Protein AF-A0A438JPK5-F1 (afdb_monomer_lite)

Foldseek 3Di:
DVVVVVVVVVVVVVVVVVVVVVVVVVVVVVVVVVVVVVVVVVVVVVVVVVVVVVVVVVCVVVCVVVVLLVCLCVVLVVVLCVVCVVCVVVVVPQPCPVPDPCSVVVVVVVSVVVSVVSSVCSCVVSDDDDPCPVVNVVVVVVVVVVVVVVVVVVVVVVVVVVVPDDPDDDDDDPVVPDPPPPPDDDDD

Radius of gyration: 41.09 Å; chains: 1; bounding box: 85×46×111 Å

pLDDT: mean 72.34, std 13.61, range [42.22, 92.62]

Organism: Vitis vinifera (NCBI:txid29760)

InterPro domains:
  IPR002523 Mg2+ transporter protein, CorA-like/Zinc transport protein ZntB [PF01544] (9-119)
  IPR045863 CorA, transmembrane region [SSF144083] (67-119)

Sequence (188 aa):
MQERRLFFELLQHLRGDVARSLLEGIRKNTREMIEEQEAVRGRLFTIQDVMQSTVRAWLQDRSLRVTHNLAVFGGCGLVLSIITGLFGINVDGIPGASGTPYAFGLFAAILVLIGIILIALGLLYLGLKKPVSEAQVQVRKLELQQLVKMFQHEAETHAQVSKSRPRNNLTPTAADIIPADADYVLIQ

Structure (mmCIF, N/CA/C/O backbone):
data_AF-A0A438JPK5-F1
#
_entry.id   AF-A0A438JPK5-F1
#
loop_
_atom_site.group_PDB
_atom_site.id
_atom_site.type_symbol
_atom_site.label_atom_id
_atom_site.label_alt_id
_atom_site.label_comp_id
_atom_site.label_asym_id
_atom_site.label_entity_id
_atom_site.label_seq_id
_atom_site.pdbx_PDB_ins_code
_atom_site.Cartn_x
_atom_site.Cartn_y
_atom_site.Cartn_z
_atom_site.occupancy
_atom_site.B_iso_or_equiv
_atom_site.auth_seq_id
_atom_site.auth_comp_id
_atom_site.auth_asym_id
_atom_site.auth_atom_id
_atom_site.pdbx_PDB_model_num
ATOM 1 N N . MET A 1 1 ? 61.830 -3.199 -62.084 1.00 62.59 1 MET A N 1
ATOM 2 C CA . MET A 1 1 ? 61.571 -2.135 -61.078 1.00 62.59 1 MET A CA 1
ATOM 3 C C . MET A 1 1 ? 60.127 -1.619 -61.136 1.00 62.59 1 MET A C 1
ATOM 5 O O . MET A 1 1 ? 59.572 -1.399 -60.068 1.00 62.59 1 MET A O 1
ATOM 9 N N . GLN A 1 2 ? 59.503 -1.472 -62.319 1.00 65.62 2 GLN A N 1
ATOM 10 C CA . GLN A 1 2 ? 58.099 -1.030 -62.467 1.00 65.62 2 GLN A CA 1
ATOM 11 C C . GLN A 1 2 ? 57.057 -1.946 -61.792 1.00 65.62 2 GLN A C 1
ATOM 13 O O . GLN A 1 2 ? 56.188 -1.446 -61.086 1.00 65.62 2 GLN A O 1
ATOM 18 N N . GLU A 1 3 ? 57.154 -3.271 -61.952 1.00 71.38 3 GLU A N 1
ATOM 19 C CA . GLU A 1 3 ? 56.104 -4.200 -61.484 1.00 71.38 3 GLU A CA 1
ATOM 20 C C . GLU A 1 3 ? 55.885 -4.176 -59.967 1.00 71.38 3 GLU A C 1
ATOM 22 O O . GLU A 1 3 ? 54.750 -4.201 -59.499 1.00 71.38 3 GLU A O 1
ATOM 27 N N . ARG A 1 4 ? 56.959 -4.032 -59.178 1.00 77.00 4 ARG A N 1
ATOM 28 C CA . ARG A 1 4 ? 56.851 -3.935 -57.713 1.00 77.00 4 ARG A CA 1
ATOM 29 C C . ARG A 1 4 ? 56.120 -2.678 -57.243 1.00 77.00 4 ARG A C 1
ATOM 31 O O . ARG A 1 4 ? 55.485 -2.726 -56.197 1.00 77.00 4 ARG A O 1
ATOM 38 N N . ARG A 1 5 ? 56.203 -1.565 -57.982 1.00 75.06 5 ARG A N 1
ATOM 39 C CA . ARG A 1 5 ? 55.468 -0.336 -57.633 1.00 75.06 5 ARG A CA 1
ATOM 40 C C . ARG A 1 5 ? 53.973 -0.503 -57.887 1.00 75.06 5 ARG A C 1
ATOM 42 O O . ARG A 1 5 ? 53.187 -0.193 -57.005 1.00 75.06 5 ARG A O 1
ATOM 49 N N . LEU A 1 6 ? 53.614 -1.089 -59.026 1.00 75.50 6 LEU A N 1
ATOM 50 C CA . LEU A 1 6 ? 52.226 -1.357 -59.409 1.00 75.50 6 LEU A CA 1
ATOM 51 C C . LEU A 1 6 ? 51.539 -2.320 -58.429 1.00 75.50 6 LEU A C 1
ATOM 53 O O . LEU A 1 6 ? 50.418 -2.075 -57.996 1.00 75.50 6 LEU A O 1
ATOM 57 N N . PHE A 1 7 ? 52.246 -3.371 -58.004 1.00 77.25 7 PHE A N 1
ATOM 58 C CA . PHE A 1 7 ? 51.740 -4.323 -57.011 1.00 77.25 7 PHE A CA 1
ATOM 59 C C . PHE A 1 7 ? 51.534 -3.680 -55.630 1.00 77.25 7 PHE A C 1
ATOM 61 O O . PHE A 1 7 ? 50.552 -3.958 -54.944 1.00 77.25 7 PHE A O 1
ATOM 68 N N . PHE A 1 8 ? 52.448 -2.794 -55.223 1.00 81.56 8 PHE A N 1
ATOM 69 C CA . PHE A 1 8 ? 52.346 -2.065 -53.959 1.00 81.56 8 PHE A CA 1
ATOM 70 C C . PHE A 1 8 ? 51.187 -1.056 -53.964 1.00 81.56 8 PHE A C 1
ATOM 72 O O . PHE A 1 8 ? 50.482 -0.920 -52.966 1.00 81.56 8 PHE A O 1
ATOM 79 N N . GLU A 1 9 ? 50.954 -0.397 -55.096 1.00 79.81 9 GLU A N 1
ATOM 80 C CA . GLU A 1 9 ? 49.865 0.562 -55.296 1.00 79.81 9 GLU A CA 1
ATOM 81 C C . GLU A 1 9 ? 48.490 -0.133 -55.292 1.00 79.81 9 GLU A C 1
ATOM 83 O O . GLU A 1 9 ? 47.579 0.311 -54.593 1.00 79.81 9 GLU A O 1
ATOM 88 N N . LEU A 1 10 ? 48.375 -1.300 -55.939 1.00 79.25 10 LEU A N 1
ATOM 89 C CA . LEU A 1 10 ? 47.184 -2.163 -55.886 1.00 79.25 10 LEU A CA 1
ATOM 90 C C . LEU A 1 10 ? 46.894 -2.681 -54.469 1.00 79.25 10 LEU A C 1
ATOM 92 O O . LEU A 1 10 ? 45.746 -2.650 -54.029 1.00 79.25 10 LEU A O 1
ATOM 96 N N . LEU A 1 11 ? 47.921 -3.110 -53.725 1.00 77.50 11 LEU A N 1
ATOM 97 C CA . LEU A 1 11 ? 47.768 -3.560 -52.335 1.00 77.50 11 LEU A CA 1
ATOM 98 C C . LEU A 1 11 ? 47.327 -2.428 -51.399 1.00 77.50 11 LEU A C 1
ATOM 100 O O . LEU A 1 11 ? 46.513 -2.655 -50.501 1.00 77.50 11 LEU A O 1
ATOM 104 N N . GLN A 1 12 ? 47.839 -1.210 -51.591 1.00 80.69 12 GLN A N 1
ATOM 105 C CA . GLN A 1 12 ? 47.393 -0.053 -50.813 1.00 80.69 12 GLN A CA 1
ATOM 106 C C . GLN A 1 12 ? 45.943 0.323 -51.122 1.00 80.69 12 GLN A C 1
ATOM 108 O O . GLN A 1 12 ? 45.201 0.640 -50.189 1.00 80.69 12 GLN A O 1
ATOM 113 N N . HIS A 1 13 ? 45.532 0.239 -52.390 1.00 77.25 13 HIS A N 1
ATOM 114 C CA . HIS A 1 13 ? 44.159 0.512 -52.808 1.00 77.25 13 HIS A CA 1
ATOM 115 C C . HIS A 1 13 ? 43.183 -0.529 -52.249 1.00 77.25 13 HIS A C 1
ATOM 117 O O . HIS A 1 13 ? 42.252 -0.159 -51.538 1.00 77.25 13 HIS A O 1
ATOM 123 N N . LEU A 1 14 ? 43.473 -1.828 -52.426 1.00 79.44 14 LEU A N 1
ATOM 124 C CA . LEU A 1 14 ? 42.656 -2.908 -51.858 1.00 79.44 14 LEU A CA 1
ATOM 125 C C . LEU A 1 14 ? 42.513 -2.774 -50.341 1.00 79.44 14 LEU A C 1
ATOM 127 O O . LEU A 1 14 ? 41.428 -2.956 -49.799 1.00 79.44 14 LEU A O 1
ATOM 131 N N . ARG A 1 15 ? 43.598 -2.439 -49.633 1.00 79.62 15 ARG A N 1
ATOM 132 C CA . ARG A 1 15 ? 43.551 -2.249 -48.178 1.00 79.62 15 ARG A CA 1
ATOM 133 C C . ARG A 1 15 ? 42.669 -1.061 -47.782 1.00 79.62 15 ARG A C 1
ATOM 135 O O . ARG A 1 15 ? 41.968 -1.143 -46.776 1.00 79.62 15 ARG A O 1
ATOM 142 N N . GLY A 1 16 ? 42.697 0.024 -48.556 1.00 85.94 16 GLY A N 1
ATOM 143 C CA . GLY A 1 16 ? 41.812 1.175 -48.372 1.00 85.94 16 GLY A CA 1
ATOM 144 C C . GLY A 1 16 ? 40.343 0.831 -48.622 1.00 85.94 16 GLY A C 1
ATOM 145 O O . GLY A 1 16 ? 39.487 1.200 -47.818 1.00 85.94 16 GLY A O 1
ATOM 146 N N . ASP A 1 17 ? 40.061 0.069 -49.676 1.00 87.62 17 ASP A N 1
ATOM 147 C CA . ASP A 1 17 ? 38.703 -0.330 -50.057 1.00 87.62 17 ASP A CA 1
ATOM 148 C C . ASP A 1 17 ? 38.096 -1.337 -49.076 1.00 87.62 17 ASP A C 1
ATOM 150 O O . ASP A 1 17 ? 36.947 -1.181 -48.660 1.00 87.62 17 ASP A O 1
ATOM 154 N N . VAL A 1 18 ? 38.881 -2.313 -48.612 1.00 87.06 18 VAL A N 1
ATOM 155 C CA . VAL A 1 18 ? 38.458 -3.262 -47.570 1.00 87.06 18 VAL A CA 1
ATOM 156 C C . VAL A 1 18 ? 38.179 -2.530 -46.256 1.00 87.06 18 VAL A C 1
ATOM 158 O O . VAL A 1 18 ? 37.142 -2.756 -45.636 1.00 87.06 18 VAL A O 1
ATOM 161 N N . ALA A 1 19 ? 39.050 -1.602 -45.843 1.00 87.56 19 ALA A N 1
ATOM 162 C CA . ALA A 1 19 ? 38.826 -0.809 -44.634 1.00 87.56 19 ALA A CA 1
ATOM 163 C C . ALA A 1 19 ? 37.558 0.056 -44.735 1.00 87.56 19 ALA A C 1
ATOM 165 O O . ALA A 1 19 ? 36.793 0.143 -43.772 1.00 87.56 19 ALA A O 1
ATOM 166 N N . ARG A 1 20 ? 37.300 0.658 -45.905 1.00 88.00 20 ARG A N 1
ATOM 167 C CA . ARG A 1 20 ? 36.072 1.421 -46.170 1.00 88.00 20 ARG A CA 1
ATOM 168 C C . ARG A 1 20 ? 34.831 0.537 -46.127 1.00 88.00 20 ARG A C 1
ATOM 170 O O . ARG A 1 20 ? 33.877 0.894 -45.444 1.00 88.00 20 ARG A O 1
ATOM 177 N N . SER A 1 21 ? 34.861 -0.625 -46.775 1.00 88.50 21 SER A N 1
ATOM 178 C CA . SER A 1 21 ? 33.743 -1.573 -46.770 1.00 88.50 21 SER A CA 1
ATOM 179 C C . SER A 1 21 ? 33.402 -2.062 -45.357 1.00 88.50 21 SER A C 1
ATOM 181 O O . SER A 1 21 ? 32.226 -2.090 -44.988 1.00 88.50 21 SER A O 1
ATOM 183 N N . LEU A 1 22 ? 34.409 -2.380 -44.536 1.00 88.56 22 LEU A N 1
ATOM 184 C CA . LEU A 1 22 ? 34.196 -2.780 -43.143 1.00 88.56 22 LEU A CA 1
ATOM 185 C C . LEU A 1 22 ? 33.618 -1.635 -42.302 1.00 88.56 22 LEU A C 1
ATOM 187 O O . LEU A 1 22 ? 32.687 -1.855 -41.529 1.00 88.56 22 LEU A O 1
ATOM 191 N N . LEU A 1 23 ? 34.117 -0.407 -42.476 1.00 89.69 23 LEU A N 1
ATOM 192 C CA . LEU A 1 23 ? 33.577 0.778 -41.803 1.00 89.69 23 LEU A CA 1
ATOM 193 C C . LEU A 1 23 ? 32.124 1.052 -42.192 1.00 89.69 23 LEU A C 1
ATOM 195 O O . LEU A 1 23 ? 31.322 1.410 -41.331 1.00 89.69 23 LEU A O 1
ATOM 199 N N . GLU A 1 24 ? 31.758 0.868 -43.460 1.00 92.38 24 GLU A N 1
ATOM 200 C CA . GLU A 1 24 ? 30.370 1.021 -43.895 1.00 92.38 24 GLU A CA 1
ATOM 201 C C . GLU A 1 24 ? 29.459 -0.068 -43.337 1.00 92.38 24 GLU A C 1
ATOM 203 O O . GLU A 1 24 ? 28.351 0.253 -42.903 1.00 92.38 24 GLU A O 1
ATOM 208 N N . GLY A 1 25 ? 29.937 -1.313 -43.268 1.00 89.94 25 GLY A N 1
ATOM 209 C CA . GLY A 1 25 ? 29.233 -2.410 -42.604 1.00 89.94 25 GLY A CA 1
ATOM 210 C C . GLY A 1 25 ? 28.997 -2.123 -41.121 1.00 89.94 25 GLY A C 1
ATOM 211 O O . GLY A 1 25 ? 27.863 -2.186 -40.651 1.00 89.94 25 GLY A O 1
ATOM 212 N N . ILE A 1 26 ? 30.039 -1.706 -40.394 1.00 90.69 26 ILE A N 1
ATOM 213 C CA . ILE A 1 26 ? 29.936 -1.333 -38.974 1.00 90.69 26 ILE A CA 1
ATOM 214 C C . ILE A 1 26 ? 28.988 -0.145 -38.794 1.00 90.69 26 ILE A C 1
ATOM 216 O O . ILE A 1 26 ? 28.138 -0.171 -37.905 1.00 90.69 26 ILE A O 1
ATOM 220 N N . ARG A 1 27 ? 29.085 0.884 -39.646 1.00 92.62 27 ARG A N 1
ATOM 221 C CA . ARG A 1 27 ? 28.205 2.062 -39.601 1.00 92.62 27 ARG A CA 1
ATOM 222 C C . ARG A 1 27 ? 26.745 1.671 -39.809 1.00 92.62 27 ARG A C 1
ATOM 224 O O . ARG A 1 27 ? 25.882 2.188 -39.105 1.00 92.62 27 ARG A O 1
ATOM 231 N N . LYS A 1 28 ? 26.470 0.788 -40.771 1.00 92.00 28 LYS A N 1
ATOM 232 C CA . LYS A 1 28 ? 25.119 0.306 -41.071 1.00 92.00 28 LYS A CA 1
ATOM 233 C C . LYS A 1 28 ? 24.554 -0.504 -39.904 1.00 92.00 28 LYS A C 1
ATOM 235 O O . LYS A 1 28 ? 23.509 -0.134 -39.384 1.00 92.00 28 LYS A O 1
ATOM 240 N N . ASN A 1 29 ? 25.293 -1.503 -39.426 1.00 90.25 29 ASN A N 1
ATOM 241 C CA . ASN A 1 29 ? 24.875 -2.334 -38.295 1.00 90.25 29 ASN A CA 1
ATOM 242 C C . ASN A 1 29 ? 24.662 -1.499 -37.021 1.00 90.25 29 ASN A C 1
ATOM 244 O O . ASN A 1 29 ? 23.723 -1.728 -36.269 1.00 90.25 29 ASN A O 1
ATOM 248 N N . THR A 1 30 ? 25.506 -0.488 -36.789 1.00 90.06 30 THR A N 1
ATOM 249 C CA . THR A 1 30 ? 25.347 0.430 -35.649 1.00 90.06 30 THR A CA 1
ATOM 250 C C . THR A 1 30 ? 24.075 1.269 -35.774 1.00 90.06 30 THR A C 1
ATOM 252 O O . THR A 1 30 ? 23.401 1.482 -34.773 1.00 90.06 30 THR A O 1
ATOM 255 N N . ARG A 1 31 ? 23.714 1.734 -36.981 1.00 90.50 31 ARG A N 1
ATOM 256 C CA . ARG A 1 31 ? 22.453 2.463 -37.198 1.00 90.50 31 ARG A CA 1
ATOM 257 C C . ARG A 1 31 ? 21.236 1.580 -36.947 1.00 90.50 31 ARG A C 1
ATOM 259 O O . ARG A 1 31 ? 20.352 2.001 -36.214 1.00 90.50 31 ARG A O 1
ATOM 266 N N . GLU A 1 32 ? 21.232 0.364 -37.484 1.00 89.69 32 GLU A N 1
ATOM 267 C CA . GLU A 1 32 ? 20.151 -0.604 -37.256 1.00 89.69 32 GLU A CA 1
ATOM 268 C C . GLU A 1 32 ? 20.005 -0.924 -35.759 1.00 89.69 32 GLU A C 1
ATOM 270 O O . GLU A 1 32 ? 18.905 -0.879 -35.216 1.00 89.69 32 GLU A O 1
ATOM 275 N N . MET A 1 33 ? 21.119 -1.116 -35.045 1.00 91.94 33 MET A N 1
ATOM 276 C CA . MET A 1 33 ? 21.101 -1.341 -33.596 1.00 91.94 33 MET A CA 1
ATOM 277 C C . MET A 1 33 ? 20.583 -0.130 -32.801 1.00 91.94 33 MET A C 1
ATOM 279 O O . MET A 1 33 ? 19.918 -0.311 -31.782 1.00 91.94 33 MET A O 1
ATOM 283 N N . ILE A 1 34 ? 20.868 1.103 -33.237 1.00 91.62 34 ILE A N 1
ATOM 284 C CA . ILE A 1 34 ? 20.314 2.318 -32.613 1.00 91.62 34 ILE A CA 1
ATOM 285 C C . ILE A 1 34 ? 18.796 2.370 -32.810 1.00 91.62 34 ILE A C 1
ATOM 287 O O . ILE A 1 34 ? 18.077 2.614 -31.844 1.00 91.62 34 ILE A O 1
ATOM 291 N N . GLU A 1 35 ? 18.301 2.085 -34.015 1.00 91.12 35 GLU A N 1
ATOM 292 C CA . GLU A 1 35 ? 16.861 2.044 -34.304 1.00 91.12 35 GLU A CA 1
ATOM 293 C C . GLU A 1 35 ? 16.146 0.952 -33.485 1.00 91.12 35 GLU A C 1
ATOM 295 O O . GLU A 1 35 ? 15.092 1.198 -32.890 1.00 91.12 35 GLU A O 1
ATOM 300 N N . GLU A 1 36 ? 16.745 -0.238 -33.363 1.00 87.31 36 GLU A N 1
ATOM 301 C CA . GLU A 1 36 ? 16.229 -1.307 -32.500 1.00 87.31 36 GLU A CA 1
ATOM 302 C C . GLU A 1 36 ? 16.208 -0.893 -31.021 1.00 87.31 36 GLU A C 1
ATOM 304 O O . GLU A 1 36 ? 15.221 -1.131 -30.317 1.00 87.31 36 GLU A O 1
ATOM 309 N N . GLN A 1 37 ? 17.262 -0.229 -30.534 1.00 90.31 37 GLN A N 1
ATOM 310 C CA . GLN A 1 37 ? 17.312 0.273 -29.160 1.00 90.31 37 GLN A CA 1
ATOM 311 C C . GLN A 1 37 ? 16.293 1.388 -28.905 1.00 90.31 37 GLN A C 1
ATOM 313 O O . GLN A 1 37 ? 15.700 1.424 -27.825 1.00 90.31 37 GLN A O 1
ATOM 318 N N . GLU A 1 38 ? 16.042 2.271 -29.872 1.00 86.06 38 GLU A N 1
ATOM 319 C CA . GLU A 1 38 ? 14.990 3.288 -29.782 1.00 86.06 38 GLU A CA 1
ATOM 320 C C . GLU A 1 38 ? 13.599 2.647 -29.685 1.00 86.06 38 GLU A C 1
ATOM 322 O O . GLU A 1 38 ? 12.797 3.035 -28.828 1.00 86.06 38 GLU A O 1
ATOM 327 N N . ALA A 1 39 ? 13.336 1.595 -30.466 1.00 86.31 39 ALA A N 1
ATOM 328 C CA . ALA A 1 39 ? 12.093 0.830 -30.384 1.00 86.31 39 ALA A CA 1
ATOM 329 C C . ALA A 1 39 ? 11.929 0.114 -29.027 1.00 86.31 39 ALA A C 1
ATOM 331 O O . ALA A 1 39 ? 10.842 0.132 -28.435 1.00 86.31 39 ALA A O 1
ATOM 332 N N . VAL A 1 40 ? 12.999 -0.488 -28.492 1.00 83.19 40 VAL A N 1
ATOM 333 C CA . VAL A 1 40 ? 12.999 -1.121 -27.158 1.00 83.19 40 VAL A CA 1
ATOM 334 C C . VAL A 1 40 ? 12.799 -0.081 -26.055 1.00 83.19 40 VAL A C 1
ATOM 336 O O . VAL A 1 40 ? 12.015 -0.311 -25.132 1.00 83.19 40 VAL A O 1
ATOM 339 N N . ARG A 1 41 ? 13.437 1.090 -26.163 1.00 89.81 41 ARG A N 1
ATOM 340 C CA . ARG A 1 41 ? 13.259 2.213 -25.232 1.00 89.81 41 ARG A CA 1
ATOM 341 C C . ARG A 1 41 ? 11.808 2.695 -25.212 1.00 89.81 41 ARG A C 1
ATOM 343 O O . ARG A 1 41 ? 11.269 2.910 -24.129 1.00 89.81 41 ARG A O 1
ATOM 350 N N . GLY A 1 42 ? 11.160 2.812 -26.372 1.00 83.00 42 GLY A N 1
ATOM 351 C CA . GLY A 1 42 ? 9.739 3.161 -26.462 1.00 83.00 42 GLY A CA 1
ATOM 35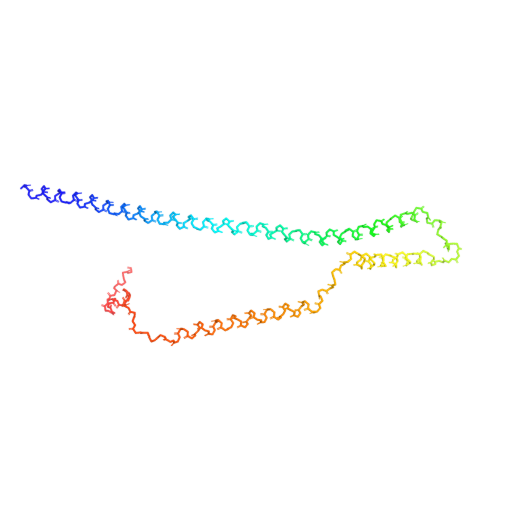2 C C . GLY A 1 42 ? 8.846 2.185 -25.688 1.00 83.00 42 GLY A C 1
ATOM 353 O O . GLY A 1 42 ? 8.021 2.603 -24.878 1.00 83.00 42 GLY A O 1
ATOM 354 N N . ARG A 1 43 ? 9.076 0.875 -25.850 1.00 84.81 43 ARG A N 1
ATOM 355 C CA . ARG A 1 43 ? 8.343 -0.168 -25.106 1.00 84.81 43 ARG A CA 1
ATOM 356 C C . ARG A 1 43 ? 8.628 -0.122 -23.607 1.00 84.81 43 ARG A C 1
ATOM 358 O O . ARG A 1 43 ? 7.713 -0.312 -22.809 1.00 84.81 43 ARG A O 1
ATOM 365 N N . LEU A 1 44 ? 9.875 0.147 -23.218 1.00 81.19 44 LEU A N 1
ATOM 366 C CA . LEU A 1 44 ? 10.264 0.242 -21.813 1.00 81.19 44 LEU A CA 1
ATOM 367 C C . LEU A 1 44 ? 9.550 1.401 -21.106 1.00 81.19 44 LEU A C 1
ATOM 369 O O . LEU A 1 44 ? 9.077 1.219 -19.987 1.00 81.19 44 LEU A O 1
ATOM 373 N N . PHE A 1 45 ? 9.401 2.551 -21.770 1.00 80.69 45 PHE A N 1
ATOM 374 C CA . PHE A 1 45 ? 8.623 3.671 -21.236 1.00 80.69 45 PHE A CA 1
ATOM 375 C C . PHE A 1 45 ? 7.152 3.307 -21.018 1.00 80.69 45 PHE A C 1
ATOM 377 O O . PHE A 1 45 ? 6.610 3.588 -19.951 1.00 80.69 45 PHE A O 1
ATOM 384 N N . THR A 1 46 ? 6.517 2.622 -21.973 1.00 81.25 46 THR A N 1
ATOM 385 C CA . THR A 1 46 ? 5.135 2.140 -21.810 1.00 81.25 46 THR A CA 1
ATOM 386 C C . THR A 1 46 ? 5.010 1.158 -20.644 1.00 81.25 46 THR A C 1
ATOM 388 O O . THR A 1 46 ? 4.093 1.271 -19.836 1.00 81.25 46 THR A O 1
ATOM 391 N N . ILE A 1 47 ? 5.945 0.213 -20.509 1.00 80.50 47 ILE A N 1
ATOM 392 C CA . ILE A 1 47 ? 5.944 -0.755 -19.401 1.00 80.50 47 ILE A CA 1
ATOM 393 C C . ILE A 1 47 ? 6.126 -0.046 -18.057 1.00 80.50 47 ILE A C 1
ATOM 395 O O . ILE A 1 47 ? 5.444 -0.381 -17.089 1.00 80.50 47 ILE A O 1
ATOM 399 N N . GLN A 1 48 ? 7.022 0.940 -17.983 1.00 74.75 48 GLN A N 1
ATOM 400 C CA . GLN A 1 48 ? 7.250 1.717 -16.769 1.00 74.75 48 GLN A CA 1
ATOM 401 C C . GLN A 1 48 ? 5.986 2.473 -16.344 1.00 74.75 48 GLN A C 1
ATOM 403 O O . GLN A 1 48 ? 5.639 2.457 -15.162 1.00 74.75 48 GLN A O 1
ATOM 408 N N . ASP A 1 49 ? 5.270 3.069 -17.296 1.00 80.12 49 ASP A N 1
ATOM 409 C CA . ASP A 1 49 ? 4.020 3.786 -17.040 1.00 80.12 49 ASP A CA 1
ATOM 410 C C . ASP A 1 49 ? 2.893 2.846 -16.562 1.00 80.12 49 ASP A C 1
ATOM 412 O O . ASP A 1 49 ? 2.234 3.088 -15.544 1.00 80.12 49 ASP A O 1
ATOM 416 N N . VAL A 1 50 ? 2.738 1.685 -17.209 1.00 74.44 50 VAL A N 1
ATOM 417 C CA . VAL A 1 50 ? 1.778 0.641 -16.801 1.00 74.44 50 VAL A CA 1
ATOM 418 C C . VAL A 1 50 ? 2.114 0.080 -15.415 1.00 74.44 50 VAL A C 1
ATOM 420 O O . VAL A 1 50 ? 1.228 -0.123 -14.582 1.00 74.44 50 VAL A O 1
ATOM 423 N N . MET A 1 51 ? 3.394 -0.150 -15.124 1.00 76.06 51 MET A N 1
ATOM 424 C CA . MET A 1 51 ? 3.825 -0.653 -13.822 1.00 76.06 51 MET A CA 1
ATOM 425 C C . MET A 1 51 ? 3.584 0.382 -12.720 1.00 76.06 51 MET A C 1
ATOM 427 O O . MET A 1 51 ? 3.050 0.037 -11.667 1.00 76.06 51 MET A O 1
ATOM 431 N N . GLN A 1 52 ? 3.903 1.657 -12.957 1.00 69.88 52 GLN A N 1
ATOM 432 C CA . GLN A 1 52 ? 3.652 2.722 -11.984 1.00 69.88 52 GLN A CA 1
ATOM 433 C C . GLN A 1 52 ? 2.159 2.928 -11.719 1.00 69.88 52 GLN A C 1
ATOM 435 O O . GLN A 1 52 ? 1.757 3.051 -10.560 1.00 69.88 52 GLN A O 1
ATOM 440 N N . SER A 1 53 ? 1.328 2.932 -12.761 1.00 68.50 53 SER A N 1
ATOM 441 C CA . SER A 1 53 ? -0.128 3.053 -12.617 1.00 68.50 53 SER A CA 1
ATOM 442 C C . SER A 1 53 ? -0.738 1.853 -11.880 1.00 68.50 53 SER A C 1
ATOM 444 O O . SER A 1 53 ? -1.525 2.045 -10.950 1.00 68.50 53 SER A O 1
ATOM 446 N N . THR A 1 54 ? -0.302 0.629 -12.191 1.00 72.12 54 THR A N 1
ATOM 447 C CA . THR A 1 54 ? -0.752 -0.599 -11.510 1.00 72.12 54 THR A CA 1
ATOM 448 C C . THR A 1 54 ? -0.336 -0.627 -10.039 1.00 72.12 54 THR A C 1
ATOM 450 O O . THR A 1 54 ? -1.152 -0.928 -9.167 1.00 72.12 54 THR A O 1
ATOM 453 N N . VAL A 1 55 ? 0.917 -0.271 -9.732 1.00 70.12 55 VAL A N 1
ATOM 454 C CA . VAL A 1 55 ? 1.431 -0.222 -8.353 1.00 70.12 55 VAL A CA 1
ATOM 455 C C . VAL A 1 55 ? 0.679 0.818 -7.524 1.00 70.12 55 VAL A C 1
ATOM 457 O O . VAL A 1 55 ? 0.295 0.529 -6.390 1.00 70.12 55 VAL A O 1
ATOM 460 N N . ARG A 1 56 ? 0.405 2.002 -8.085 1.00 63.59 56 ARG A N 1
ATOM 461 C CA . ARG A 1 56 ? -0.394 3.043 -7.417 1.00 63.59 56 ARG A CA 1
ATOM 462 C C . ARG A 1 56 ? -1.813 2.563 -7.122 1.00 63.59 56 ARG A C 1
ATOM 464 O O . ARG A 1 56 ? -2.265 2.694 -5.987 1.00 63.59 56 ARG A O 1
ATOM 471 N N . ALA A 1 57 ? -2.482 1.951 -8.098 1.00 62.31 57 ALA A N 1
ATOM 472 C CA . ALA A 1 57 ? -3.821 1.397 -7.912 1.00 62.31 57 ALA A CA 1
ATOM 473 C C . ALA A 1 57 ? -3.844 0.291 -6.839 1.00 62.31 57 ALA A C 1
ATOM 475 O O . ALA A 1 57 ? -4.733 0.266 -5.987 1.00 62.31 57 ALA A O 1
ATOM 476 N N . TRP A 1 58 ? -2.834 -0.585 -6.823 1.00 61.41 58 TRP A N 1
ATOM 477 C CA . TRP A 1 58 ? -2.709 -1.643 -5.819 1.00 61.41 58 TRP A CA 1
ATOM 478 C C . TRP A 1 58 ? -2.457 -1.094 -4.409 1.00 61.41 58 TRP A C 1
ATOM 480 O O . TRP A 1 58 ? -3.099 -1.532 -3.452 1.00 61.41 58 TRP A O 1
ATOM 490 N N . LEU A 1 59 ? -1.564 -0.107 -4.269 1.00 60.09 59 LEU A N 1
ATOM 491 C CA . LEU A 1 59 ? -1.297 0.576 -2.998 1.00 60.09 59 LEU A CA 1
ATOM 492 C C . LEU A 1 59 ? -2.553 1.264 -2.464 1.00 60.09 59 LEU A C 1
ATOM 494 O O . LEU A 1 59 ? -2.838 1.168 -1.272 1.00 60.09 59 LEU A O 1
ATOM 498 N N . GLN A 1 60 ? -3.327 1.906 -3.336 1.00 59.41 60 GLN A N 1
ATOM 499 C CA . GLN A 1 60 ? -4.567 2.577 -2.962 1.00 59.41 60 GLN A CA 1
ATOM 500 C C . GLN A 1 60 ? -5.635 1.571 -2.497 1.00 59.41 60 GLN A C 1
ATOM 502 O O . GLN A 1 60 ? -6.229 1.755 -1.434 1.00 59.41 60 GLN A O 1
ATOM 507 N N . ASP A 1 61 ? -5.812 0.455 -3.212 1.00 61.16 61 ASP A N 1
ATOM 508 C CA . ASP A 1 61 ? -6.758 -0.611 -2.843 1.00 61.16 61 ASP A CA 1
ATOM 509 C C . ASP A 1 61 ? -6.342 -1.367 -1.560 1.00 61.16 61 ASP A C 1
ATOM 511 O O . ASP A 1 61 ? -7.185 -1.792 -0.760 1.00 61.16 61 ASP A O 1
ATOM 515 N N . ARG A 1 62 ? -5.034 -1.528 -1.313 1.00 58.34 62 ARG A N 1
ATOM 516 C CA . ARG A 1 62 ? -4.510 -2.146 -0.083 1.00 58.34 62 ARG A CA 1
ATOM 517 C C . ARG A 1 62 ? -4.582 -1.195 1.112 1.00 58.34 62 ARG A C 1
ATOM 519 O O . ARG A 1 62 ? -4.998 -1.631 2.185 1.00 58.34 62 ARG A O 1
ATOM 526 N N . SER A 1 63 ? -4.209 0.073 0.929 1.00 54.34 63 SER A N 1
ATOM 527 C CA . SER A 1 63 ? -4.244 1.105 1.971 1.00 54.34 63 SER A CA 1
ATOM 528 C C . SER A 1 63 ? -5.667 1.333 2.467 1.00 54.34 63 SER A C 1
ATOM 530 O O . SER A 1 63 ? -5.895 1.318 3.675 1.00 54.34 63 SER A O 1
ATOM 532 N N . LEU A 1 64 ? -6.640 1.412 1.553 1.00 56.38 64 LEU A N 1
ATOM 533 C CA . LEU A 1 64 ? -8.041 1.588 1.921 1.00 56.38 64 LEU A CA 1
ATOM 534 C C . LEU A 1 64 ? -8.524 0.469 2.854 1.00 56.38 64 LEU A C 1
ATOM 536 O O . LEU A 1 64 ? -9.165 0.749 3.856 1.00 56.38 64 LEU A O 1
ATOM 540 N N . ARG A 1 65 ? -8.156 -0.795 2.599 1.00 58.50 65 ARG A N 1
ATOM 541 C CA . ARG A 1 65 ? -8.556 -1.922 3.464 1.00 58.50 65 ARG A CA 1
ATOM 542 C C . ARG A 1 65 ? -7.837 -1.955 4.814 1.00 58.50 65 ARG A C 1
ATOM 544 O O . ARG A 1 65 ? -8.457 -2.286 5.819 1.00 58.50 65 ARG A O 1
ATOM 551 N N . VAL A 1 66 ? -6.538 -1.655 4.847 1.00 58.06 66 VAL A N 1
ATOM 552 C CA . VAL A 1 66 ? -5.742 -1.725 6.086 1.00 58.06 66 VAL A CA 1
ATOM 553 C C . VAL A 1 66 ? -6.085 -0.569 7.026 1.00 58.06 66 VAL A C 1
ATOM 555 O O . VAL A 1 66 ? -6.303 -0.803 8.213 1.00 58.06 66 VAL A O 1
ATOM 558 N N . THR A 1 67 ? -6.207 0.651 6.499 1.00 63.44 67 THR A N 1
ATOM 559 C CA . THR A 1 67 ? -6.567 1.844 7.280 1.00 63.44 67 THR A CA 1
ATOM 560 C C . THR A 1 67 ? -7.981 1.736 7.839 1.00 63.44 67 THR A C 1
ATOM 562 O O . THR A 1 67 ? -8.211 2.104 8.986 1.00 63.44 67 THR A O 1
ATOM 565 N N . HIS A 1 68 ? -8.914 1.166 7.072 1.00 64.12 68 HIS A N 1
ATOM 566 C CA . HIS A 1 68 ? -10.291 0.965 7.524 1.00 64.12 68 HIS A CA 1
ATOM 567 C C . HIS A 1 68 ? -10.370 -0.022 8.688 1.00 64.12 68 HIS A C 1
ATOM 569 O O . HIS A 1 68 ? -10.937 0.307 9.723 1.00 64.12 68 HIS A O 1
ATOM 575 N N . ASN A 1 69 ? -9.717 -1.186 8.584 1.00 67.00 69 ASN A N 1
ATOM 576 C CA . ASN A 1 69 ? -9.670 -2.154 9.685 1.00 67.00 69 ASN A CA 1
ATOM 577 C C . ASN A 1 69 ? -9.018 -1.552 10.936 1.00 67.00 69 ASN A C 1
ATOM 579 O O . ASN A 1 69 ? -9.538 -1.703 12.040 1.00 67.00 69 ASN A O 1
ATOM 583 N N . LEU A 1 70 ? -7.902 -0.838 10.765 1.00 74.56 70 LEU A N 1
ATOM 584 C CA . LEU A 1 70 ? -7.207 -0.191 11.872 1.00 74.56 70 LEU A CA 1
ATOM 585 C C . LEU A 1 70 ? -8.059 0.908 12.525 1.00 74.56 70 LEU A C 1
ATOM 587 O O . LEU A 1 70 ? -8.050 1.025 13.746 1.00 74.56 70 LEU A O 1
ATOM 591 N N . ALA A 1 71 ? -8.835 1.665 11.745 1.00 77.38 71 ALA A N 1
ATOM 592 C CA . ALA A 1 71 ? -9.758 2.673 12.259 1.00 77.38 71 ALA A CA 1
ATOM 593 C C . ALA A 1 71 ? -10.904 2.050 13.072 1.00 77.38 71 ALA A C 1
ATOM 595 O O . ALA A 1 71 ? -11.255 2.584 14.123 1.00 77.38 71 ALA A O 1
ATOM 596 N N . VAL A 1 72 ? -11.442 0.899 12.647 1.00 76.25 72 VAL A N 1
ATOM 597 C CA . VAL A 1 72 ? -12.471 0.173 13.414 1.00 76.25 72 VAL A CA 1
ATOM 598 C C . VAL A 1 72 ? -11.915 -0.314 14.750 1.00 76.25 72 VAL A C 1
ATOM 600 O O . VAL A 1 72 ? -12.515 -0.048 15.793 1.00 76.25 72 VAL A O 1
ATOM 603 N N . PHE A 1 73 ? -10.754 -0.975 14.744 1.00 80.56 73 PHE A N 1
ATOM 604 C CA . PHE A 1 73 ? -10.128 -1.451 15.980 1.00 80.56 73 PHE A CA 1
ATOM 605 C C . PHE A 1 73 ? -9.701 -0.298 16.895 1.00 80.56 73 PHE A C 1
ATOM 607 O O . PHE A 1 73 ? -9.940 -0.358 18.098 1.00 80.56 73 PHE A O 1
ATOM 614 N N . GLY A 1 74 ? -9.126 0.768 16.333 1.00 83.62 74 GLY A N 1
ATOM 615 C CA . GLY A 1 74 ? -8.692 1.949 17.076 1.00 83.62 74 GLY A CA 1
ATOM 616 C C . GLY A 1 74 ? -9.856 2.720 17.697 1.00 83.62 74 GLY A C 1
ATOM 617 O O . GLY A 1 74 ? -9.800 3.056 18.876 1.00 83.62 74 GLY A O 1
ATOM 618 N N . GLY A 1 75 ? -10.939 2.944 16.946 1.00 84.94 75 GLY A N 1
ATOM 619 C CA . GLY A 1 75 ? -12.141 3.617 17.443 1.00 84.94 75 GLY A CA 1
ATOM 620 C C . GLY A 1 75 ? -12.847 2.824 18.544 1.00 84.94 75 GLY A C 1
ATOM 621 O O . GLY A 1 75 ? -13.158 3.378 19.598 1.00 84.94 75 GLY A O 1
ATOM 622 N N . CYS A 1 76 ? -13.037 1.514 18.349 1.00 83.38 76 CYS A N 1
ATOM 623 C CA . CYS A 1 76 ? -13.622 0.650 19.381 1.00 83.38 76 CYS A CA 1
ATOM 624 C C . CYS A 1 76 ? -12.728 0.577 20.628 1.00 83.38 76 CYS A C 1
ATOM 626 O O . CYS A 1 76 ? -13.222 0.690 21.750 1.00 83.38 76 CYS A O 1
ATOM 628 N N . GLY A 1 77 ? -11.413 0.431 20.436 1.00 85.69 77 GLY A N 1
ATOM 629 C CA . GLY A 1 77 ? -10.432 0.399 21.520 1.00 85.69 77 GLY A CA 1
ATOM 630 C C . GLY A 1 77 ? -10.401 1.696 22.325 1.00 85.69 77 GLY A C 1
ATOM 631 O O . GLY A 1 77 ? -10.343 1.643 23.550 1.00 85.69 77 GLY A O 1
ATOM 632 N N . LEU A 1 78 ? -10.521 2.852 21.664 1.00 88.19 78 LEU A N 1
ATOM 633 C CA . LEU A 1 78 ? -10.592 4.156 22.323 1.00 88.19 78 LEU A CA 1
ATOM 634 C C . LEU A 1 78 ? -11.823 4.265 23.231 1.00 88.19 78 LEU A C 1
ATOM 636 O O . LEU A 1 78 ? -11.690 4.628 24.397 1.00 88.19 78 LEU A O 1
ATOM 640 N N . VAL A 1 79 ? -13.010 3.914 22.724 1.00 85.62 79 VAL A N 1
ATOM 641 C CA . VAL A 1 79 ? -14.256 3.958 23.509 1.00 85.62 79 VAL A CA 1
ATOM 642 C C . VAL A 1 79 ? -14.168 3.031 24.720 1.00 85.62 79 VAL A C 1
ATOM 644 O O . VAL A 1 79 ? -14.453 3.452 25.840 1.00 85.62 79 VAL A O 1
ATOM 647 N N . LEU A 1 80 ? -13.714 1.791 24.521 1.00 86.81 80 LEU A N 1
ATOM 648 C CA . LEU A 1 80 ? -13.541 0.835 25.614 1.00 86.81 80 LEU A CA 1
ATOM 649 C C . LEU A 1 80 ? -12.513 1.322 26.637 1.00 86.81 80 LEU A C 1
ATOM 651 O O . LEU A 1 80 ? -12.780 1.208 27.827 1.00 86.81 80 LEU A O 1
ATOM 655 N N . SER A 1 81 ? -11.392 1.904 26.194 1.00 85.75 81 SER A N 1
ATOM 656 C CA . SER A 1 81 ? -10.342 2.441 27.068 1.00 85.75 81 SER A CA 1
ATOM 657 C C . SER A 1 81 ? -10.821 3.615 27.921 1.00 85.75 81 SER A C 1
ATOM 659 O O . SER A 1 81 ? -10.369 3.762 29.055 1.00 85.75 81 SER A O 1
ATOM 661 N N . ILE A 1 82 ? -11.719 4.456 27.399 1.00 86.19 82 ILE A N 1
ATOM 662 C CA . ILE A 1 82 ? -12.330 5.547 28.170 1.00 86.19 82 ILE A CA 1
ATOM 663 C C . ILE A 1 82 ? -13.254 4.970 29.246 1.00 86.19 82 ILE A C 1
ATOM 665 O O . ILE A 1 82 ? -13.178 5.385 30.401 1.00 86.19 82 ILE A O 1
ATOM 669 N N . ILE A 1 83 ? -14.095 3.993 28.887 1.00 82.94 83 ILE A N 1
ATOM 670 C CA . ILE A 1 83 ? -15.020 3.356 29.831 1.00 82.94 83 ILE A CA 1
ATOM 671 C C . ILE A 1 83 ? -14.227 2.651 30.938 1.00 82.94 83 ILE A C 1
ATOM 673 O O . ILE A 1 83 ? -14.431 2.938 32.114 1.00 82.94 83 ILE A O 1
ATOM 677 N N . THR A 1 84 ? -13.273 1.783 30.594 1.00 83.00 84 THR A N 1
ATOM 678 C CA . THR A 1 84 ? -12.453 1.083 31.594 1.00 83.00 84 THR A CA 1
ATOM 679 C C . THR A 1 84 ? -11.596 2.032 32.424 1.00 83.00 84 THR A C 1
ATOM 681 O O . THR A 1 84 ? -11.462 1.805 33.623 1.00 83.00 84 THR A O 1
ATOM 684 N N . GLY A 1 85 ? -11.066 3.111 31.841 1.00 81.94 85 GLY A N 1
ATOM 685 C CA . GLY A 1 85 ? -10.324 4.138 32.577 1.00 81.94 85 GLY A CA 1
ATOM 686 C C . GLY A 1 85 ? -11.181 4.878 33.609 1.00 81.94 85 GLY A C 1
ATOM 687 O O . GLY A 1 85 ? -10.751 5.057 34.747 1.00 81.94 85 GLY A O 1
ATOM 688 N N . LEU A 1 86 ? -12.416 5.248 33.252 1.00 81.19 86 LEU A N 1
ATOM 689 C CA . LEU A 1 86 ? -13.351 5.929 34.154 1.00 81.19 86 LEU A CA 1
ATOM 690 C C . LEU A 1 86 ? -13.737 5.044 35.350 1.00 81.19 86 LEU A C 1
ATOM 692 O O . LEU A 1 86 ? -13.708 5.499 36.493 1.00 81.19 86 LEU A O 1
ATOM 696 N N . PHE A 1 87 ? -14.039 3.769 35.097 1.00 74.19 87 PHE A N 1
ATOM 697 C CA . PHE A 1 87 ? -14.350 2.806 36.157 1.00 74.19 87 PHE A CA 1
ATOM 698 C C . PHE A 1 87 ? -13.113 2.377 36.957 1.00 74.19 87 PHE A C 1
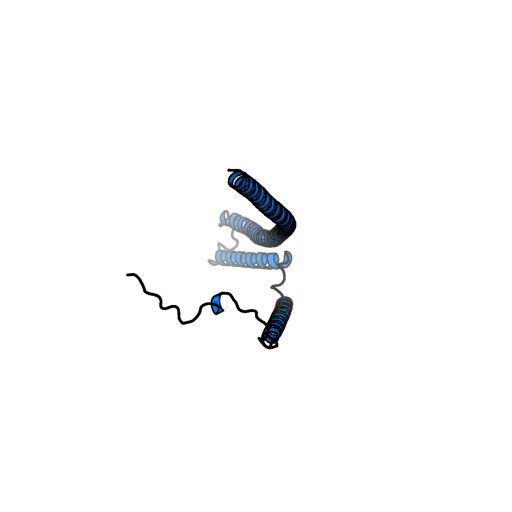ATOM 700 O O . PHE A 1 87 ? -13.233 2.081 38.140 1.00 74.19 87 PHE A O 1
ATOM 707 N N . GLY A 1 88 ? -11.922 2.385 36.353 1.00 73.81 88 GLY A N 1
ATOM 708 C CA . GLY A 1 88 ? -10.660 2.063 37.026 1.00 73.81 88 GLY A CA 1
ATOM 709 C C . GLY A 1 88 ? -10.211 3.118 38.040 1.00 73.81 88 GLY A C 1
ATOM 710 O O . GLY A 1 88 ? -9.542 2.784 39.012 1.00 73.81 88 GLY A O 1
ATOM 711 N N . ILE A 1 89 ? -10.606 4.381 37.849 1.00 72.00 89 ILE A N 1
ATOM 712 C CA . ILE A 1 89 ? -10.375 5.462 38.823 1.00 72.00 89 ILE A CA 1
ATOM 713 C C . ILE A 1 89 ? -11.480 5.484 39.896 1.00 72.00 89 ILE A C 1
ATOM 715 O O . ILE A 1 89 ? -11.246 5.935 41.014 1.00 72.00 89 ILE A O 1
ATOM 719 N N . ASN A 1 90 ? -12.674 4.967 39.584 1.00 69.50 90 ASN A N 1
ATOM 720 C CA . ASN A 1 90 ? -13.850 4.964 40.460 1.00 69.50 90 ASN A CA 1
ATOM 721 C C . ASN A 1 90 ? -14.306 3.532 40.822 1.00 69.50 90 ASN A C 1
ATOM 723 O O . ASN A 1 90 ? -15.486 3.198 40.736 1.00 69.50 90 ASN A O 1
ATOM 727 N N . VAL A 1 91 ? -13.372 2.658 41.215 1.00 61.91 91 VAL A N 1
ATOM 728 C CA . VAL A 1 91 ? -13.680 1.249 41.558 1.00 61.91 91 VAL A CA 1
ATOM 729 C C . VAL A 1 91 ? -14.598 1.144 42.792 1.00 61.91 91 VAL A C 1
ATOM 731 O O . VAL A 1 91 ? -15.340 0.173 42.920 1.00 61.91 91 VAL A O 1
ATOM 734 N N . ASP A 1 92 ? -14.630 2.183 43.635 1.00 61.09 92 ASP A N 1
ATOM 735 C CA . ASP A 1 92 ? -15.552 2.346 44.775 1.00 61.09 92 ASP A CA 1
ATOM 736 C C . ASP A 1 92 ? -17.012 2.648 44.370 1.00 61.09 92 ASP A C 1
ATOM 738 O O . ASP A 1 92 ? -17.922 2.541 45.191 1.00 61.09 92 ASP A O 1
ATOM 742 N N . GLY A 1 93 ? -17.264 3.021 43.110 1.00 58.62 93 GLY A N 1
ATOM 743 C CA . GLY A 1 93 ? -18.593 3.373 42.600 1.00 58.62 93 GLY A CA 1
ATOM 744 C C . GLY A 1 93 ? -19.279 2.282 41.783 1.00 58.62 93 GLY A C 1
ATOM 745 O O . GLY A 1 93 ? -20.318 2.558 41.183 1.00 58.62 93 GLY A O 1
ATOM 746 N N . ILE A 1 94 ? -18.733 1.059 41.721 1.00 63.72 94 ILE A N 1
ATOM 747 C CA . ILE A 1 94 ? -19.367 -0.051 40.992 1.00 63.72 94 ILE A CA 1
ATOM 748 C C . ILE A 1 94 ? -20.650 -0.466 41.740 1.00 63.72 94 ILE A C 1
ATOM 750 O O . ILE A 1 94 ? -20.568 -1.011 42.849 1.00 63.72 94 ILE A O 1
ATOM 754 N N . PRO A 1 95 ? -21.850 -0.259 41.161 1.00 57.31 95 PRO A N 1
ATOM 755 C CA . PRO A 1 95 ? -23.096 -0.657 41.805 1.00 57.31 95 PRO A CA 1
ATOM 756 C C . PRO A 1 95 ? -23.117 -2.184 41.973 1.00 57.31 95 PRO A C 1
ATOM 758 O O . PRO A 1 95 ? -23.075 -2.926 40.995 1.00 57.31 95 PRO A O 1
ATOM 761 N N . GLY A 1 96 ? -23.142 -2.654 43.224 1.00 60.72 96 GLY A N 1
ATOM 762 C CA . GLY A 1 96 ? -23.106 -4.082 43.579 1.00 60.72 96 GLY A CA 1
ATOM 763 C C . GLY A 1 96 ? -21.867 -4.541 44.362 1.00 60.72 96 GLY A C 1
ATOM 764 O O . GLY A 1 96 ? -21.861 -5.676 44.846 1.00 60.72 96 GLY A O 1
ATOM 765 N N . ALA A 1 97 ? -20.860 -3.675 44.549 1.00 62.75 97 ALA A N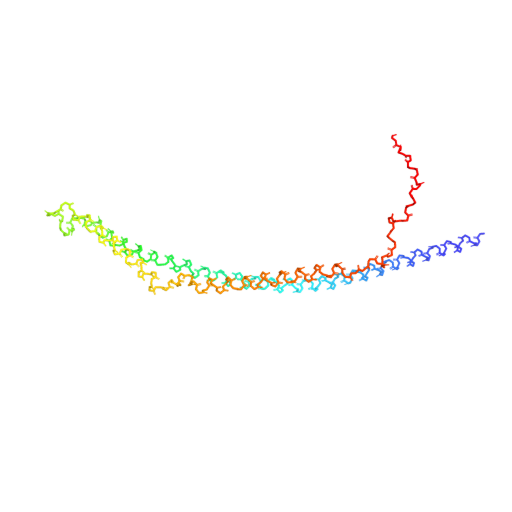 1
ATOM 766 C CA . ALA A 1 97 ? -19.632 -3.986 45.296 1.00 62.75 97 ALA A CA 1
ATOM 767 C C . ALA A 1 97 ? -19.870 -4.343 46.778 1.00 62.75 97 ALA A C 1
ATOM 769 O O . ALA A 1 97 ? -19.136 -5.140 47.354 1.00 62.75 97 ALA A O 1
ATOM 770 N N . SER A 1 98 ? -20.926 -3.805 47.387 1.00 64.88 98 SER A N 1
ATOM 771 C CA . SER A 1 98 ? -21.269 -4.018 48.798 1.00 64.88 98 SER A CA 1
ATOM 772 C C . SER A 1 98 ? -22.112 -5.274 49.070 1.00 64.88 98 SER A C 1
ATOM 774 O O . SER A 1 98 ? -22.277 -5.639 50.230 1.00 64.88 98 SER A O 1
ATOM 776 N N . GLY A 1 99 ? -22.645 -5.945 48.037 1.00 64.94 99 GLY A N 1
ATOM 777 C CA . GLY A 1 99 ? -23.632 -7.026 48.207 1.00 64.94 99 GLY A CA 1
ATOM 778 C C . GLY A 1 99 ? -23.280 -8.376 47.579 1.00 64.94 99 GLY A C 1
ATOM 779 O O . GLY A 1 99 ? -23.863 -9.384 47.970 1.00 64.94 99 GLY A O 1
ATOM 780 N N . THR A 1 100 ? -22.343 -8.437 46.623 1.00 61.62 100 THR A N 1
ATOM 781 C CA . THR A 1 100 ? -21.987 -9.698 45.944 1.00 61.62 100 THR A CA 1
ATOM 782 C C . THR A 1 100 ? -20.514 -9.729 45.505 1.00 61.62 100 THR A C 1
ATOM 784 O O . THR A 1 100 ? -20.083 -8.817 44.799 1.00 61.62 100 THR A O 1
ATOM 787 N N . PRO A 1 101 ? -19.741 -10.792 45.814 1.00 69.50 101 PRO A N 1
ATOM 788 C CA . PRO A 1 101 ? -18.324 -10.903 45.430 1.00 69.50 101 PRO A CA 1
ATOM 789 C C . PRO A 1 101 ? -18.085 -11.028 43.911 1.00 69.50 101 PRO A C 1
ATOM 791 O O . PRO A 1 101 ? -16.949 -10.959 43.453 1.00 69.50 101 PRO A O 1
ATOM 794 N N . TYR A 1 102 ? -19.146 -11.185 43.112 1.00 70.69 102 TYR A N 1
ATOM 795 C CA . TYR A 1 102 ? -19.079 -11.358 41.657 1.00 70.69 102 TYR A CA 1
ATOM 796 C C . TYR A 1 102 ? -19.329 -10.069 40.850 1.00 70.69 102 TYR A C 1
ATOM 798 O O . TYR A 1 102 ? -19.257 -10.110 39.622 1.00 70.69 102 TYR A O 1
ATOM 806 N N . ALA A 1 103 ? -19.604 -8.927 41.496 1.00 73.75 103 ALA A N 1
ATOM 807 C CA . ALA A 1 103 ? -20.000 -7.682 40.821 1.00 73.75 103 ALA A CA 1
ATOM 808 C C . ALA A 1 103 ? -18.967 -7.186 39.789 1.00 73.75 103 ALA A C 1
ATOM 810 O O . ALA A 1 103 ? -19.326 -6.809 38.672 1.00 73.75 103 ALA A O 1
ATOM 811 N N . PHE A 1 104 ? -17.675 -7.269 40.119 1.00 73.06 104 PHE A N 1
ATOM 812 C CA . PHE A 1 104 ? -16.592 -6.921 39.195 1.00 73.06 104 PHE A CA 1
ATOM 813 C C . PHE A 1 104 ? -16.532 -7.861 37.981 1.00 73.06 104 PHE A C 1
ATOM 815 O O . PHE A 1 104 ? -16.377 -7.408 36.848 1.00 73.06 104 PHE A O 1
ATOM 822 N N . GLY A 1 105 ? -16.704 -9.168 38.202 1.00 79.12 105 GLY A N 1
ATOM 823 C CA . GLY A 1 105 ? -16.695 -10.167 37.131 1.00 79.12 105 GLY A CA 1
ATOM 824 C C . GLY A 1 105 ? -17.865 -9.996 36.162 1.00 79.12 105 GLY A C 1
ATOM 825 O O . GLY A 1 105 ? -17.673 -10.086 34.951 1.00 79.12 105 GLY A O 1
ATOM 826 N N . LEU A 1 106 ? -19.058 -9.682 36.677 1.00 80.81 106 LEU A N 1
ATOM 827 C CA . LEU A 1 106 ? -20.236 -9.399 35.856 1.00 80.81 106 LEU A CA 1
ATOM 828 C C . LEU A 1 106 ? -20.034 -8.140 35.002 1.00 80.81 106 LEU A C 1
ATOM 830 O O . LEU A 1 106 ? -20.315 -8.153 33.806 1.00 80.81 106 LEU A O 1
ATOM 834 N N . PHE A 1 107 ? -19.497 -7.073 35.593 1.00 78.38 107 PHE A N 1
ATOM 835 C CA . PHE A 1 107 ? -19.179 -5.843 34.873 1.00 78.38 107 PHE A CA 1
ATOM 836 C C . PHE A 1 107 ? -18.121 -6.066 33.780 1.00 78.38 107 PHE A C 1
ATOM 838 O O . PHE A 1 107 ? -18.315 -5.651 32.637 1.00 78.38 107 PHE A O 1
ATOM 845 N N . ALA A 1 108 ? -17.040 -6.785 34.096 1.00 82.00 108 ALA A N 1
ATOM 846 C CA . ALA A 1 108 ? -16.011 -7.149 33.125 1.00 82.00 108 ALA A CA 1
ATOM 847 C C . ALA A 1 108 ? -16.583 -7.998 31.975 1.00 82.00 108 ALA A C 1
ATOM 849 O O . ALA A 1 108 ? -16.280 -7.739 30.811 1.00 82.00 108 ALA A O 1
ATOM 850 N N . ALA A 1 109 ? -17.460 -8.962 32.274 1.00 84.81 109 ALA A N 1
ATOM 851 C CA . ALA A 1 109 ? -18.131 -9.776 31.263 1.00 84.81 109 ALA A CA 1
ATOM 852 C C . ALA A 1 109 ? -19.045 -8.940 30.350 1.00 84.81 109 ALA A C 1
ATOM 854 O O . ALA A 1 109 ? -19.020 -9.118 29.132 1.00 84.81 109 ALA A O 1
ATOM 855 N N . ILE A 1 110 ? -19.804 -7.991 30.912 1.00 84.94 110 ILE A N 1
ATOM 856 C CA . ILE A 1 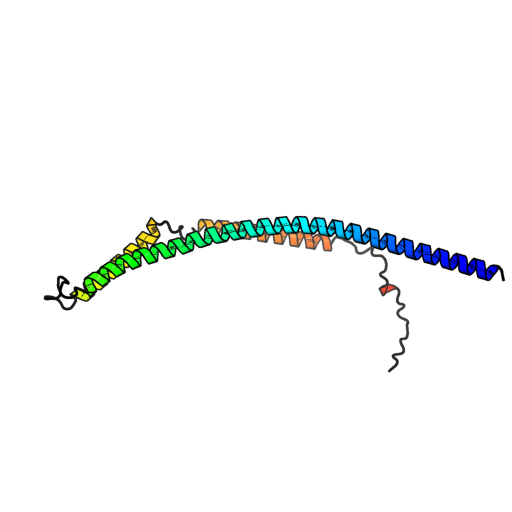110 ? -20.639 -7.058 30.139 1.00 84.94 110 ILE A CA 1
ATOM 857 C C . ILE A 1 110 ? -19.768 -6.178 29.234 1.00 84.94 110 ILE A C 1
ATOM 859 O O . ILE A 1 110 ? -20.087 -6.009 28.060 1.00 84.94 110 ILE A O 1
ATOM 863 N N . LEU A 1 111 ? -18.641 -5.666 29.735 1.00 84.56 111 LEU A N 1
ATOM 864 C CA . LEU A 1 111 ? -17.691 -4.876 28.946 1.00 84.56 111 LEU A CA 1
ATOM 865 C C . LEU A 1 111 ? -17.092 -5.664 27.777 1.00 84.56 111 LEU A C 1
ATOM 867 O O . LEU A 1 111 ? -17.017 -5.148 26.661 1.00 84.56 111 LEU A O 1
ATOM 871 N N . VAL A 1 112 ? -16.696 -6.917 28.012 1.00 85.31 112 VAL A N 1
ATOM 872 C CA . VAL A 1 112 ? -16.201 -7.813 26.957 1.00 85.31 112 VAL A CA 1
ATOM 873 C C . VAL A 1 112 ? -17.290 -8.060 25.913 1.00 85.31 112 VAL A C 1
ATOM 875 O O . VAL A 1 112 ? -17.019 -7.988 24.715 1.00 85.31 112 VAL A O 1
ATOM 878 N N . LEU A 1 113 ? -18.531 -8.288 26.346 1.00 89.31 113 LEU A N 1
ATOM 879 C CA . LEU A 1 113 ? -19.665 -8.518 25.454 1.00 89.31 113 LEU A CA 1
ATOM 880 C C . LEU A 1 113 ? -19.984 -7.277 24.604 1.00 89.31 113 LEU A C 1
ATOM 882 O O . LEU A 1 113 ? -20.166 -7.395 23.393 1.00 89.31 113 LEU A O 1
ATOM 886 N N . ILE A 1 114 ? -19.954 -6.081 25.198 1.00 87.62 114 ILE A N 1
ATOM 887 C CA . ILE A 1 114 ? -20.070 -4.805 24.478 1.00 87.62 114 ILE A CA 1
ATOM 888 C C . ILE A 1 114 ? -18.923 -4.645 23.475 1.00 87.62 114 ILE A C 1
ATOM 890 O O . ILE A 1 114 ? -19.166 -4.254 22.336 1.00 87.62 114 ILE A O 1
ATOM 894 N N . GLY A 1 115 ? -17.690 -4.995 23.850 1.00 85.62 115 GLY A N 1
ATOM 895 C CA . GLY A 1 115 ? -16.542 -4.965 22.943 1.00 85.62 115 GLY A CA 1
ATOM 896 C C . GLY A 1 115 ? -16.712 -5.889 21.736 1.00 85.62 115 GLY A C 1
ATOM 897 O O . GLY A 1 115 ? -16.469 -5.469 20.606 1.00 85.62 115 GLY A O 1
ATOM 898 N N . ILE A 1 116 ? -17.205 -7.114 21.945 1.00 86.75 116 ILE A N 1
ATOM 899 C CA . ILE A 1 116 ? -17.510 -8.060 20.860 1.00 86.75 116 ILE A CA 1
ATOM 900 C C . ILE A 1 116 ? -18.603 -7.501 19.943 1.00 86.75 116 ILE A C 1
ATOM 902 O O . ILE A 1 116 ? -18.455 -7.562 18.723 1.00 86.75 116 ILE A O 1
ATOM 906 N N . ILE A 1 117 ? -19.670 -6.921 20.501 1.00 87.44 117 ILE A N 1
ATOM 907 C CA . ILE A 1 117 ? -20.752 -6.306 19.717 1.00 87.44 117 ILE A CA 1
ATOM 908 C C . ILE A 1 117 ? -20.238 -5.104 18.923 1.00 87.44 117 ILE A C 1
ATOM 910 O O . ILE A 1 117 ? -20.565 -4.985 17.748 1.00 87.44 117 ILE A O 1
ATOM 914 N N . LEU A 1 118 ? -19.416 -4.236 19.517 1.00 84.69 118 LEU A N 1
ATOM 915 C CA . LEU A 1 118 ? -18.827 -3.078 18.837 1.00 84.69 118 LEU A CA 1
ATOM 916 C C . LEU A 1 118 ? -17.894 -3.500 17.703 1.00 84.69 118 LEU A C 1
ATOM 918 O O . LEU A 1 118 ? -17.931 -2.896 16.637 1.00 84.69 118 LEU A O 1
ATOM 922 N N . ILE A 1 119 ? -17.109 -4.562 17.895 1.00 80.50 119 ILE A N 1
ATOM 923 C CA . ILE A 1 119 ? -16.282 -5.134 16.829 1.00 80.50 119 ILE A CA 1
ATOM 924 C C . ILE A 1 119 ? -17.179 -5.735 15.743 1.00 80.50 119 ILE A C 1
ATOM 926 O O . ILE A 1 119 ? -17.010 -5.403 14.578 1.00 80.50 119 ILE A O 1
ATOM 930 N N . ALA A 1 120 ? -18.166 -6.565 16.086 1.00 81.06 120 ALA A N 1
ATOM 931 C CA . ALA A 1 120 ? -19.065 -7.189 15.113 1.00 81.06 120 ALA A CA 1
ATOM 932 C C . ALA A 1 120 ? -19.876 -6.152 14.316 1.00 81.06 120 ALA A C 1
ATOM 934 O O . ALA A 1 120 ? -19.974 -6.246 13.093 1.00 81.06 120 ALA A O 1
ATOM 935 N N . LEU A 1 121 ? -20.409 -5.134 14.994 1.00 81.00 121 LEU A N 1
ATOM 936 C CA . LEU A 1 121 ? -21.127 -4.025 14.380 1.00 81.00 121 LEU A CA 1
ATOM 937 C C . LEU A 1 121 ? -20.180 -3.120 13.598 1.00 81.00 121 LEU A C 1
ATOM 939 O O . LEU A 1 121 ? -20.538 -2.693 12.514 1.00 81.00 121 LEU A O 1
ATOM 943 N N . GLY A 1 122 ? -18.967 -2.867 14.084 1.00 77.94 122 GLY A N 1
ATOM 944 C CA . GLY A 1 122 ? -17.929 -2.152 13.346 1.00 77.94 122 GLY A CA 1
ATOM 945 C C . GLY A 1 122 ? -17.585 -2.867 12.042 1.00 77.94 122 GLY A C 1
ATOM 946 O O . GLY A 1 122 ? -17.538 -2.240 10.992 1.00 77.94 122 GLY A O 1
ATOM 947 N N . LEU A 1 123 ? -17.452 -4.193 12.068 1.00 75.75 123 LEU A N 1
ATOM 948 C CA . LEU A 1 123 ? -17.224 -5.008 10.873 1.00 75.75 123 LEU A CA 1
ATOM 949 C C . LEU A 1 123 ? -18.443 -5.009 9.924 1.00 75.75 123 LEU A C 1
ATOM 951 O O . LEU A 1 123 ? -18.262 -4.963 8.705 1.00 75.75 123 LEU A O 1
ATOM 955 N N . LEU A 1 124 ? -19.670 -5.032 10.462 1.00 72.88 124 LEU A N 1
ATOM 956 C CA . LEU A 1 124 ? -20.924 -5.043 9.694 1.00 72.88 124 LEU A CA 1
ATOM 957 C C . LEU A 1 124 ? -21.271 -3.669 9.087 1.00 72.88 124 LEU A C 1
ATOM 959 O O . LEU A 1 124 ? -21.566 -3.576 7.898 1.00 72.88 124 LEU A O 1
ATOM 963 N N . TYR A 1 125 ? -21.232 -2.609 9.896 1.00 68.88 125 TYR A N 1
ATOM 964 C CA . TYR A 1 125 ? -21.640 -1.238 9.570 1.00 68.88 125 TYR A CA 1
ATOM 965 C C . TYR A 1 125 ? -20.630 -0.538 8.663 1.00 68.88 125 TYR A C 1
ATOM 967 O O . TYR A 1 125 ? -21.018 0.148 7.722 1.00 68.88 125 TYR A O 1
ATOM 975 N N . LEU A 1 126 ? -19.328 -0.756 8.887 1.00 65.12 126 LEU A N 1
ATOM 976 C CA . LEU A 1 126 ? -18.290 -0.247 7.991 1.00 65.12 126 LEU A CA 1
ATOM 977 C C . LEU A 1 126 ? -18.097 -1.109 6.734 1.00 65.12 126 LEU A C 1
ATOM 979 O O . LEU A 1 126 ? -17.222 -0.807 5.919 1.00 65.12 126 LEU A O 1
ATOM 983 N N . GLY A 1 127 ? -18.926 -2.139 6.536 1.00 59.19 127 GLY A N 1
ATOM 984 C CA . GLY A 1 127 ? -18.999 -2.866 5.279 1.00 59.19 127 GLY A CA 1
ATOM 985 C C . GLY A 1 127 ? -17.695 -3.575 4.944 1.00 59.19 127 GLY A C 1
ATOM 986 O O . GLY A 1 127 ? -17.141 -3.374 3.858 1.00 59.19 127 GLY A O 1
ATOM 987 N N . LEU A 1 128 ? -17.215 -4.453 5.834 1.00 55.38 128 LEU A N 1
ATOM 988 C CA . LEU A 1 128 ? -16.304 -5.496 5.383 1.00 55.38 128 LEU A CA 1
ATOM 989 C C . LEU A 1 128 ? -17.045 -6.324 4.337 1.00 55.38 128 LEU A C 1
ATOM 991 O O . LEU A 1 128 ? -17.880 -7.173 4.644 1.00 55.38 128 LEU A O 1
ATOM 995 N N . LYS A 1 129 ? -16.740 -6.005 3.077 1.00 50.25 129 LYS A N 1
ATOM 996 C CA . LYS A 1 129 ? -16.593 -6.916 1.949 1.00 50.25 129 LYS A CA 1
ATOM 997 C C . LYS A 1 129 ? -16.943 -8.336 2.388 1.00 50.25 129 LYS A C 1
ATOM 999 O O . LYS A 1 129 ? -16.148 -8.965 3.089 1.00 50.25 129 LYS A O 1
ATOM 1004 N N . LYS A 1 130 ? -18.148 -8.784 2.006 1.00 46.97 130 LYS A N 1
ATOM 1005 C CA . LYS A 1 130 ? -18.615 -10.164 2.191 1.00 46.97 130 LYS A CA 1
ATOM 1006 C C . LYS A 1 130 ? -17.403 -11.085 1.996 1.00 46.97 130 LYS A C 1
ATOM 1008 O O . LYS A 1 130 ? -16.705 -10.873 0.991 1.00 46.97 130 LYS A O 1
ATOM 1013 N N . PRO A 1 131 ? -17.110 -12.021 2.924 1.00 45.50 131 PRO A N 1
ATOM 1014 C CA . PRO A 1 131 ? -16.017 -12.976 2.730 1.00 45.50 131 PRO A CA 1
ATOM 1015 C C . PRO A 1 131 ? -16.158 -13.488 1.309 1.00 45.50 131 PRO A C 1
ATOM 1017 O O . PRO A 1 131 ? -17.295 -13.793 0.952 1.00 45.50 131 PRO A O 1
ATOM 1020 N N . VAL A 1 132 ? -15.084 -13.404 0.502 1.00 51.03 132 VAL A N 1
ATOM 1021 C CA . VAL A 1 132 ? -15.076 -13.676 -0.947 1.00 51.03 132 VAL A CA 1
ATOM 1022 C C . VAL A 1 132 ? -16.173 -14.680 -1.245 1.00 51.03 132 VAL A C 1
ATOM 1024 O O . VAL A 1 132 ? -16.028 -15.856 -0.917 1.00 51.03 132 VAL A O 1
ATOM 1027 N N . SER A 1 133 ? -17.315 -14.157 -1.715 1.00 50.41 133 SER A N 1
ATOM 1028 C CA . SER A 1 133 ? -18.532 -14.952 -1.837 1.00 50.41 133 SER A CA 1
ATOM 1029 C C . SER A 1 133 ? -18.149 -16.164 -2.663 1.00 50.41 133 SER A C 1
ATOM 1031 O O . SER A 1 133 ? -17.422 -16.006 -3.646 1.00 50.41 133 SER A O 1
ATOM 1033 N N . GLU A 1 134 ? -18.570 -17.359 -2.262 1.00 56.72 134 GLU A N 1
ATOM 1034 C CA . GLU A 1 134 ? -18.228 -18.598 -2.966 1.00 56.72 134 GLU A CA 1
ATOM 1035 C C . GLU A 1 134 ? -18.460 -18.473 -4.484 1.00 56.72 134 GLU A C 1
ATOM 1037 O O . GLU A 1 134 ? -17.705 -19.036 -5.272 1.00 56.72 134 GLU A O 1
ATOM 1042 N N . ALA A 1 135 ? -19.400 -17.615 -4.901 1.00 58.69 135 ALA A N 1
ATOM 1043 C CA . ALA A 1 135 ? -19.613 -17.207 -6.286 1.00 58.69 135 ALA A CA 1
ATOM 1044 C C . ALA A 1 135 ? -18.365 -16.604 -6.975 1.00 58.69 135 ALA A C 1
ATOM 1046 O O . ALA A 1 135 ? -18.041 -16.987 -8.095 1.00 58.69 135 ALA A O 1
ATOM 1047 N N . GLN A 1 136 ? -17.619 -15.699 -6.331 1.00 55.94 136 GLN A N 1
ATOM 1048 C CA . GLN A 1 136 ? -16.383 -15.136 -6.898 1.00 55.94 136 GLN A CA 1
ATOM 1049 C C . GLN A 1 136 ? -15.234 -16.150 -6.924 1.00 55.94 136 GLN A C 1
ATOM 1051 O O . GLN A 1 136 ? -14.417 -16.115 -7.843 1.00 55.94 136 GLN A O 1
ATOM 1056 N N . VAL A 1 137 ? -15.185 -17.084 -5.965 1.00 64.62 137 VAL A N 1
ATOM 1057 C CA . VAL A 1 137 ? -14.217 -18.196 -5.993 1.00 64.62 137 VAL A CA 1
ATOM 1058 C C . VAL A 1 137 ? -14.511 -19.126 -7.168 1.00 64.62 137 VAL A C 1
ATOM 1060 O O . VAL A 1 137 ? -13.588 -19.548 -7.862 1.00 64.62 137 VAL A O 1
ATOM 1063 N N . GLN A 1 138 ? -15.788 -19.418 -7.423 1.00 66.12 138 GLN A N 1
ATOM 1064 C CA . GLN A 1 138 ? -16.205 -20.254 -8.546 1.00 66.12 138 GLN A CA 1
ATOM 1065 C C . GLN A 1 138 ? -15.887 -19.597 -9.893 1.00 66.12 138 GLN A C 1
ATOM 1067 O O . GLN A 1 138 ? -15.296 -20.255 -10.742 1.00 66.12 138 GLN A O 1
ATOM 1072 N N . VAL A 1 139 ? -16.164 -18.299 -10.069 1.00 73.25 139 VAL A N 1
ATOM 1073 C CA . VAL A 1 139 ? -15.820 -17.578 -11.312 1.00 73.25 139 VAL A CA 1
ATOM 1074 C C . VAL A 1 139 ? -14.309 -17.599 -11.568 1.00 73.25 139 VAL A C 1
ATOM 1076 O O . VAL A 1 139 ? -13.882 -17.956 -12.661 1.00 73.25 139 VAL A O 1
ATOM 1079 N N . ARG A 1 140 ? -13.478 -17.334 -10.550 1.00 75.19 140 ARG A N 1
ATOM 1080 C CA . ARG A 1 14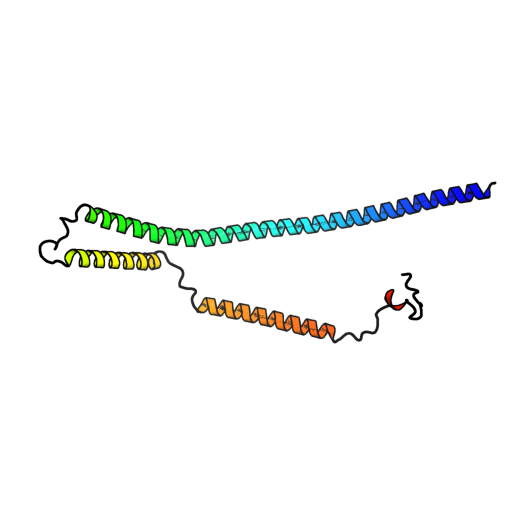0 ? -12.011 -17.405 -10.694 1.00 75.19 140 ARG A CA 1
ATOM 1081 C C . ARG A 1 140 ? -11.506 -18.815 -10.995 1.00 75.19 140 ARG A C 1
ATOM 1083 O O . ARG A 1 140 ? -10.568 -18.971 -11.771 1.00 75.19 140 ARG A O 1
ATOM 1090 N N . LYS A 1 141 ? -12.123 -19.848 -10.409 1.00 75.38 141 LYS A N 1
ATOM 1091 C CA . LYS A 1 141 ? -11.814 -21.249 -10.734 1.00 75.38 141 LYS A CA 1
ATOM 1092 C C . LYS A 1 141 ? -12.180 -21.588 -12.180 1.00 75.38 141 LYS A C 1
ATOM 1094 O O . LYS A 1 141 ? -11.408 -22.285 -12.832 1.00 75.38 141 LYS A O 1
ATOM 1099 N N . LEU A 1 142 ? -13.311 -21.086 -12.679 1.00 82.25 142 LEU A N 1
ATOM 1100 C CA . LEU A 1 142 ? -13.739 -21.270 -14.069 1.00 82.25 142 LEU A CA 1
ATOM 1101 C C . LEU A 1 142 ? -12.787 -20.570 -15.050 1.00 82.25 142 LEU A C 1
ATOM 1103 O O . LEU A 1 142 ? -12.370 -21.193 -16.024 1.00 82.25 142 LEU A O 1
ATOM 1107 N N . GLU A 1 143 ? -12.371 -19.334 -14.757 1.00 80.19 143 GLU A N 1
ATOM 1108 C CA . GLU A 1 143 ? -11.369 -18.603 -15.551 1.00 80.19 143 GLU A CA 1
ATOM 1109 C C . GLU A 1 143 ? -10.020 -19.344 -15.587 1.00 80.19 143 GLU A C 1
ATOM 1111 O O . GLU A 1 143 ? -9.441 -19.529 -16.659 1.00 80.19 143 GLU A O 1
ATOM 1116 N N . LEU A 1 144 ? -9.532 -19.843 -14.441 1.00 85.56 144 LEU A N 1
ATOM 1117 C CA . LEU A 1 144 ? -8.299 -20.641 -14.386 1.00 85.56 144 LEU A CA 1
ATOM 1118 C C . LEU A 1 144 ? -8.420 -21.940 -15.188 1.00 85.56 144 LEU A C 1
ATOM 1120 O O . LEU A 1 144 ? -7.488 -22.315 -15.893 1.00 85.56 144 LEU A O 1
ATOM 1124 N N . GLN A 1 145 ? -9.560 -22.626 -15.099 1.00 87.00 145 GLN A N 1
ATOM 1125 C CA . GLN A 1 145 ? -9.804 -23.837 -15.882 1.00 87.00 145 GLN A CA 1
ATOM 1126 C C . GLN A 1 145 ? -9.812 -23.554 -17.386 1.00 87.00 145 GLN A C 1
ATOM 1128 O O . GLN A 1 145 ? -9.279 -24.355 -18.151 1.00 87.00 145 GLN A O 1
ATOM 1133 N N . GLN A 1 146 ? -10.380 -22.425 -17.819 1.00 86.81 146 GLN A N 1
ATOM 1134 C CA . GLN A 1 146 ? -10.329 -22.008 -19.221 1.00 86.81 146 GLN A CA 1
ATOM 1135 C C . GLN A 1 146 ? -8.900 -21.701 -19.673 1.00 86.81 146 GLN A C 1
ATOM 1137 O O . GLN A 1 146 ? -8.500 -22.170 -20.735 1.00 86.81 146 GLN A O 1
ATOM 1142 N N . LEU A 1 147 ? -8.114 -20.987 -18.863 1.00 83.19 147 LEU A N 1
ATOM 1143 C CA . LEU A 1 147 ? -6.700 -20.726 -19.151 1.00 83.19 147 LEU A CA 1
ATOM 1144 C C . LEU A 1 147 ? -5.895 -22.019 -19.276 1.00 83.19 147 LEU A C 1
ATOM 1146 O O . LEU A 1 147 ? -5.180 -22.201 -20.255 1.00 83.19 147 LEU A O 1
ATOM 1150 N N . VAL A 1 148 ? -6.054 -22.950 -18.333 1.00 87.62 148 VAL A N 1
ATOM 1151 C CA . VAL A 1 148 ? -5.368 -24.251 -18.379 1.00 87.62 148 VAL A CA 1
ATOM 1152 C C . VAL A 1 148 ? -5.748 -25.032 -19.640 1.00 87.62 148 VAL A C 1
ATOM 1154 O O . VAL A 1 148 ? -4.869 -25.602 -20.283 1.00 87.62 148 VAL A O 1
ATOM 1157 N N . LYS A 1 149 ? -7.028 -25.023 -20.036 1.00 86.88 149 LYS A N 1
ATOM 1158 C CA . LYS A 1 149 ? -7.484 -25.670 -21.276 1.00 86.88 149 LYS A CA 1
ATOM 1159 C C . LYS A 1 149 ? -6.904 -25.015 -22.528 1.00 86.88 149 LYS A C 1
ATOM 1161 O O . LYS A 1 149 ? -6.508 -25.736 -23.438 1.00 86.88 149 LYS A O 1
ATOM 1166 N N . MET A 1 150 ? -6.823 -23.684 -22.574 1.00 82.50 150 MET A N 1
ATOM 1167 C CA . MET A 1 150 ? -6.181 -22.971 -23.685 1.00 82.50 150 MET A CA 1
ATOM 1168 C C . MET A 1 150 ? -4.694 -23.326 -23.788 1.00 82.50 150 MET A C 1
ATOM 1170 O O . MET A 1 150 ? -4.244 -23.673 -24.873 1.00 82.50 150 MET A O 1
ATOM 1174 N N . PHE A 1 151 ? -3.964 -23.360 -22.668 1.00 85.88 151 PHE A N 1
ATOM 1175 C CA . PHE A 1 151 ? -2.554 -23.766 -22.657 1.00 85.88 151 PHE A CA 1
ATOM 1176 C C . PHE A 1 151 ? -2.341 -25.226 -23.067 1.00 85.88 151 PHE A C 1
ATOM 1178 O O . PHE A 1 151 ? -1.400 -25.519 -23.799 1.00 85.88 151 PHE A O 1
ATOM 1185 N N . GLN A 1 152 ? -3.194 -26.152 -22.618 1.00 83.50 152 GLN A N 1
ATOM 1186 C CA . GLN A 1 152 ? -3.123 -27.554 -23.048 1.00 83.50 152 GLN A CA 1
ATOM 1187 C C . GLN A 1 152 ? -3.363 -27.689 -24.552 1.00 83.50 152 GLN A C 1
ATOM 1189 O O . GLN A 1 152 ? -2.598 -28.363 -25.238 1.00 83.50 152 GLN A O 1
ATOM 1194 N N . HIS A 1 153 ? -4.382 -27.005 -25.070 1.00 81.25 153 HIS A N 1
ATOM 1195 C CA . HIS A 1 153 ? -4.704 -27.016 -26.492 1.00 81.25 153 HIS A CA 1
ATOM 1196 C C . HIS A 1 153 ? -3.579 -26.414 -27.346 1.00 81.25 153 HIS A C 1
ATOM 1198 O O . HIS A 1 153 ? -3.219 -26.958 -28.391 1.00 81.25 153 HIS A O 1
ATOM 1204 N N . GLU A 1 154 ? -2.978 -25.323 -26.880 1.00 76.06 154 GLU A N 1
ATOM 1205 C CA . GLU A 1 154 ? -1.829 -24.692 -27.520 1.00 76.06 154 GLU A CA 1
ATOM 1206 C C . GLU A 1 154 ? -0.606 -25.625 -27.493 1.00 76.06 154 GLU A C 1
ATOM 1208 O O . GLU A 1 154 ? -0.002 -25.875 -28.535 1.00 76.06 154 GLU A O 1
ATOM 1213 N N . ALA A 1 155 ? -0.295 -26.248 -26.351 1.00 74.94 155 ALA A N 1
ATOM 1214 C CA . ALA A 1 155 ? 0.800 -27.212 -26.227 1.00 74.94 155 ALA A CA 1
ATOM 1215 C C . ALA A 1 155 ? 0.633 -28.438 -27.146 1.00 74.94 155 ALA A C 1
ATOM 1217 O O . ALA A 1 155 ? 1.594 -28.864 -27.790 1.00 74.94 155 ALA A O 1
ATOM 1218 N N . GLU A 1 156 ? -0.578 -28.991 -27.256 1.00 72.62 156 GLU A N 1
ATOM 1219 C CA . GLU A 1 156 ? -0.878 -30.098 -28.174 1.00 72.62 156 GLU A CA 1
ATOM 1220 C C . GLU A 1 156 ? -0.740 -29.680 -29.642 1.00 72.62 156 GLU A C 1
ATOM 1222 O O . GLU A 1 156 ? -0.179 -30.423 -30.453 1.00 72.62 156 GLU A O 1
ATOM 1227 N N . THR A 1 157 ? -1.180 -28.468 -29.979 1.00 69.50 157 THR A N 1
ATOM 1228 C CA . THR A 1 157 ? -1.041 -27.910 -31.329 1.00 69.50 157 THR A CA 1
ATOM 1229 C C . THR A 1 157 ? 0.435 -27.687 -31.679 1.00 69.50 157 THR A C 1
ATOM 1231 O O . THR A 1 157 ? 0.882 -28.070 -32.762 1.00 69.50 157 THR A O 1
ATOM 1234 N N . HIS A 1 158 ? 1.242 -27.178 -30.742 1.00 55.78 158 HIS A N 1
ATOM 1235 C CA . HIS A 1 158 ? 2.692 -27.042 -30.914 1.00 55.78 158 HIS A CA 1
ATOM 1236 C C . HIS A 1 158 ? 3.406 -28.397 -31.051 1.00 55.78 158 HIS A C 1
ATOM 1238 O O . HIS A 1 158 ? 4.341 -28.521 -31.847 1.00 55.78 158 HIS A O 1
ATOM 1244 N N . ALA A 1 159 ? 2.951 -29.437 -30.346 1.00 59.59 159 ALA A N 1
ATOM 1245 C CA . ALA A 1 159 ? 3.508 -30.785 -30.467 1.00 59.59 159 ALA A CA 1
ATOM 1246 C C . ALA A 1 159 ? 3.207 -31.438 -31.831 1.00 59.59 159 ALA A C 1
ATOM 1248 O O . ALA A 1 159 ? 4.027 -32.209 -32.338 1.00 59.59 159 ALA A O 1
ATOM 1249 N N . GLN A 1 160 ? 2.072 -31.121 -32.465 1.00 56.66 160 GLN A N 1
ATOM 1250 C CA . GLN A 1 160 ? 1.733 -31.638 -33.797 1.00 56.66 160 GLN A CA 1
ATOM 1251 C C . GLN A 1 160 ? 2.559 -30.990 -34.919 1.00 56.66 160 GLN A C 1
ATOM 1253 O O . GLN A 1 160 ? 2.939 -31.677 -35.868 1.00 56.66 160 GLN A O 1
ATOM 1258 N N . VAL A 1 161 ? 2.937 -29.713 -34.788 1.00 52.72 161 VAL A N 1
ATOM 1259 C CA . VAL A 1 161 ? 3.805 -29.028 -35.769 1.00 52.72 161 VAL A CA 1
ATOM 1260 C C . VAL A 1 161 ? 5.205 -29.664 -35.841 1.00 52.72 161 VAL A C 1
ATOM 1262 O O . VAL A 1 161 ? 5.807 -29.707 -36.914 1.00 52.72 161 VAL A O 1
ATOM 1265 N N . SER A 1 162 ? 5.693 -30.239 -34.736 1.00 51.53 162 SER A N 1
ATOM 1266 C CA . SER A 1 162 ? 6.951 -31.005 -34.678 1.00 51.53 162 SER A CA 1
ATOM 1267 C C . SER A 1 162 ? 6.893 -32.331 -35.458 1.00 51.53 162 SER A C 1
ATOM 1269 O O . SER A 1 162 ? 7.881 -32.730 -36.075 1.00 51.53 162 SER A O 1
ATOM 1271 N N . LYS A 1 163 ? 5.732 -33.002 -35.500 1.00 52.31 163 LYS A N 1
ATOM 1272 C CA . LYS A 1 163 ? 5.590 -34.321 -36.145 1.00 52.31 163 LYS A CA 1
ATOM 1273 C C . LYS A 1 163 ? 5.366 -34.266 -37.662 1.00 52.31 163 LYS A C 1
ATOM 1275 O O . LYS A 1 163 ? 5.604 -35.267 -38.330 1.00 52.31 163 LYS A O 1
ATOM 1280 N N . SER A 1 164 ? 4.960 -33.121 -38.218 1.00 48.47 164 SER A N 1
ATOM 1281 C CA . SER A 1 164 ? 4.551 -33.006 -39.632 1.00 48.47 164 SER A CA 1
ATOM 1282 C C . SER A 1 164 ? 5.628 -32.509 -40.605 1.00 48.47 164 SER A C 1
ATOM 1284 O O . SER A 1 164 ? 5.309 -32.207 -41.754 1.00 48.47 164 SER A O 1
ATOM 1286 N N . ARG A 1 165 ? 6.908 -32.429 -40.213 1.00 42.53 165 ARG A N 1
ATOM 1287 C CA . ARG A 1 165 ? 8.000 -32.152 -41.167 1.00 42.53 165 ARG A CA 1
ATOM 1288 C C . ARG A 1 165 ? 8.867 -33.397 -41.379 1.00 42.53 165 ARG A C 1
ATOM 1290 O O . ARG A 1 165 ? 9.671 -33.716 -40.503 1.00 42.53 165 ARG A O 1
ATOM 1297 N N . PRO A 1 166 ? 8.772 -34.076 -42.541 1.00 48.28 166 PRO A N 1
ATOM 1298 C CA . PRO A 1 166 ? 9.814 -34.992 -42.973 1.00 48.28 166 PRO A CA 1
ATOM 1299 C C . PRO A 1 166 ? 11.114 -34.194 -43.056 1.00 48.28 166 PRO A C 1
ATOM 1301 O O . PRO A 1 166 ? 11.199 -33.147 -43.702 1.00 48.28 166 PRO A O 1
ATOM 1304 N N . ARG A 1 167 ? 12.115 -34.670 -42.330 1.00 49.09 167 ARG A N 1
ATOM 1305 C CA . ARG A 1 167 ? 13.426 -34.057 -42.145 1.00 49.09 167 ARG A CA 1
ATOM 1306 C C . ARG A 1 167 ? 14.260 -34.251 -43.417 1.00 49.09 167 ARG A C 1
ATOM 1308 O O . ARG A 1 167 ? 15.196 -35.030 -43.397 1.00 49.09 167 ARG A O 1
ATOM 1315 N N . ASN A 1 168 ? 13.881 -33.607 -44.525 1.00 50.78 168 ASN A N 1
ATOM 1316 C CA . ASN A 1 168 ? 14.515 -33.853 -45.830 1.00 50.78 168 ASN A CA 1
ATOM 1317 C C . ASN A 1 168 ? 15.342 -32.692 -46.401 1.00 50.78 168 ASN A C 1
ATOM 1319 O O . ASN A 1 168 ? 16.059 -32.909 -47.368 1.00 50.78 168 ASN A O 1
ATOM 1323 N N . ASN A 1 169 ? 15.304 -31.487 -45.816 1.00 50.47 169 ASN A N 1
ATOM 1324 C CA . ASN A 1 169 ? 15.935 -30.307 -46.431 1.00 50.47 169 ASN A CA 1
ATOM 1325 C C . ASN A 1 169 ? 16.817 -29.498 -45.456 1.00 50.47 169 ASN A C 1
ATOM 1327 O O . ASN A 1 169 ? 16.669 -28.281 -45.366 1.00 50.47 169 ASN A O 1
ATOM 1331 N N . LEU A 1 170 ? 17.723 -30.140 -44.712 1.00 52.41 170 LEU A N 1
ATOM 1332 C CA . LEU A 1 170 ? 18.790 -29.410 -44.014 1.00 52.41 170 LEU A CA 1
ATOM 1333 C C . LEU A 1 170 ? 20.102 -29.555 -44.790 1.00 52.41 170 LEU A C 1
ATOM 1335 O O . LEU A 1 170 ? 20.572 -30.663 -45.030 1.00 52.41 170 LEU A O 1
ATOM 1339 N N . THR A 1 171 ? 20.660 -28.416 -45.192 1.00 56.22 171 THR A N 1
ATOM 1340 C CA . THR A 1 171 ? 21.989 -28.276 -45.795 1.00 56.22 171 THR A CA 1
ATOM 1341 C C . THR A 1 171 ? 23.060 -28.760 -44.803 1.00 56.22 171 THR A C 1
ATOM 1343 O O . THR A 1 171 ? 22.928 -28.451 -43.614 1.00 56.22 171 THR A O 1
ATOM 1346 N N . PRO A 1 172 ? 24.106 -29.490 -45.242 1.00 56.94 172 PRO A N 1
ATOM 1347 C CA . PRO A 1 172 ? 25.147 -30.010 -44.353 1.00 56.94 172 PRO A CA 1
ATOM 1348 C C . PRO A 1 172 ? 25.751 -28.904 -43.481 1.00 56.94 172 PRO A C 1
ATOM 1350 O O . PRO A 1 172 ? 26.182 -27.866 -43.985 1.00 56.94 172 PRO A O 1
ATOM 1353 N N . THR A 1 173 ? 25.760 -29.112 -42.164 1.00 56.16 173 THR A N 1
ATOM 1354 C CA . THR A 1 173 ? 26.451 -28.220 -41.223 1.00 56.16 173 THR A CA 1
ATOM 1355 C C . THR A 1 173 ? 27.947 -28.526 -41.268 1.00 56.16 173 THR A C 1
ATOM 1357 O O . THR A 1 173 ? 28.334 -29.670 -41.468 1.00 56.16 173 THR A O 1
ATOM 1360 N N . ALA A 1 174 ? 28.807 -27.525 -41.055 1.00 52.72 174 ALA A N 1
ATOM 1361 C CA . ALA A 1 174 ? 30.271 -27.648 -41.132 1.00 52.72 174 ALA A CA 1
ATOM 1362 C C . ALA A 1 174 ? 30.896 -28.732 -40.220 1.00 52.72 174 ALA A C 1
ATOM 1364 O O . ALA A 1 174 ? 32.061 -29.073 -40.395 1.00 52.72 174 ALA A O 1
ATOM 1365 N N . ALA A 1 175 ? 30.130 -29.293 -39.279 1.00 56.84 175 ALA A N 1
ATOM 1366 C CA . ALA A 1 175 ? 30.521 -30.446 -38.471 1.00 56.84 175 ALA A CA 1
ATOM 1367 C C . ALA A 1 175 ? 30.493 -31.783 -39.247 1.00 56.84 175 ALA A C 1
ATOM 1369 O O . ALA A 1 175 ? 31.253 -32.682 -38.907 1.00 56.84 175 ALA A O 1
ATOM 1370 N N . ASP A 1 176 ? 29.684 -31.900 -40.308 1.00 56.03 176 ASP A N 1
ATOM 1371 C CA . ASP A 1 176 ? 29.562 -33.117 -41.134 1.00 56.03 176 ASP A CA 1
ATOM 1372 C C . ASP A 1 176 ? 30.639 -33.214 -42.231 1.00 56.03 176 ASP A C 1
ATOM 1374 O O . ASP A 1 176 ? 30.747 -34.229 -42.914 1.00 56.03 176 ASP A O 1
ATOM 1378 N N . ILE A 1 177 ? 31.437 -32.157 -42.427 1.00 56.22 177 ILE A N 1
ATOM 1379 C CA . ILE A 1 177 ? 32.508 -32.108 -43.439 1.00 56.22 177 ILE A CA 1
ATOM 1380 C C . ILE A 1 177 ? 33.826 -32.669 -42.877 1.00 56.22 177 ILE A C 1
ATOM 1382 O O . ILE A 1 177 ? 34.792 -32.822 -43.619 1.00 56.22 177 ILE A O 1
ATOM 1386 N N . ILE A 1 178 ? 33.892 -33.004 -41.583 1.00 53.88 178 ILE A N 1
ATOM 1387 C CA . ILE A 1 178 ? 35.096 -33.592 -40.989 1.00 53.88 178 ILE A CA 1
ATOM 1388 C C . ILE A 1 178 ? 35.176 -35.068 -41.412 1.00 53.88 178 ILE A C 1
ATOM 1390 O O . ILE A 1 178 ? 34.333 -35.861 -40.988 1.00 53.88 178 ILE A O 1
ATOM 1394 N N . PRO A 1 179 ? 36.159 -35.471 -42.242 1.00 54.28 179 PRO A N 1
ATOM 1395 C CA . PRO A 1 179 ? 36.336 -36.870 -42.598 1.00 54.28 179 PRO A CA 1
ATOM 1396 C C . PRO A 1 179 ? 36.674 -37.653 -41.328 1.00 54.28 179 PRO A C 1
ATOM 1398 O O . PRO A 1 179 ? 37.565 -37.259 -40.579 1.00 54.28 179 PRO A O 1
ATOM 1401 N N . ALA A 1 180 ? 35.998 -38.779 -41.103 1.00 56.78 180 ALA A N 1
ATOM 1402 C CA . ALA A 1 180 ? 36.213 -39.668 -39.956 1.00 56.78 180 ALA A CA 1
ATOM 1403 C C . ALA A 1 180 ? 37.588 -40.387 -39.949 1.00 56.78 180 ALA A C 1
ATOM 1405 O O . ALA A 1 180 ? 37.766 -41.352 -39.214 1.00 56.78 180 ALA A O 1
ATOM 1406 N N . ASP A 1 181 ? 38.537 -39.927 -40.769 1.00 52.75 181 ASP A N 1
ATOM 1407 C CA . ASP A 1 181 ? 39.863 -40.512 -41.020 1.00 52.75 181 ASP A CA 1
ATOM 1408 C C . ASP A 1 181 ? 41.008 -39.524 -40.703 1.00 52.75 181 ASP A C 1
ATOM 1410 O O . ASP A 1 181 ? 42.113 -39.596 -41.231 1.00 52.75 181 ASP A O 1
ATOM 1414 N N . ALA A 1 182 ? 40.754 -38.523 -39.860 1.00 55.34 182 ALA A N 1
ATOM 1415 C CA . ALA A 1 182 ? 41.839 -37.710 -39.325 1.00 55.34 182 ALA A CA 1
ATOM 1416 C C . ALA A 1 182 ? 42.407 -38.407 -38.081 1.00 55.34 182 ALA A C 1
ATOM 1418 O O . ALA A 1 182 ? 41.880 -38.268 -36.981 1.00 55.34 182 ALA A O 1
ATOM 1419 N N . ASP A 1 183 ? 43.468 -39.186 -38.282 1.00 47.75 183 ASP A N 1
ATOM 1420 C CA . ASP A 1 183 ? 44.297 -39.767 -37.228 1.00 47.75 183 ASP A CA 1
ATOM 1421 C C . ASP A 1 183 ? 44.929 -38.631 -36.397 1.00 47.75 183 ASP A C 1
ATOM 1423 O O . ASP A 1 183 ? 45.844 -37.930 -36.841 1.00 47.75 183 ASP A O 1
ATOM 1427 N N . TYR A 1 184 ? 44.377 -38.361 -35.212 1.00 58.00 184 TYR A N 1
ATOM 1428 C CA . TYR A 1 184 ? 44.886 -37.321 -34.321 1.00 58.00 184 TYR A CA 1
ATOM 1429 C C . TYR A 1 184 ? 45.977 -37.908 -33.423 1.00 58.00 184 TYR A C 1
ATOM 1431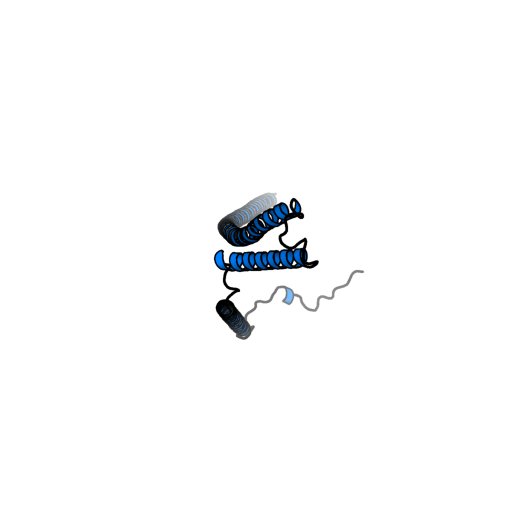 O O . TYR A 1 184 ? 45.694 -38.601 -32.446 1.00 58.00 184 TYR A O 1
ATOM 1439 N N . VAL A 1 185 ? 47.237 -37.571 -33.706 1.00 54.12 185 VAL A N 1
ATOM 1440 C CA . VAL A 1 185 ? 48.341 -37.769 -32.758 1.00 54.12 185 VAL A CA 1
ATOM 1441 C C . VAL A 1 185 ? 48.156 -36.792 -31.593 1.00 54.12 185 VAL A C 1
ATOM 1443 O O . VAL A 1 185 ? 48.390 -35.590 -31.721 1.00 54.12 185 VAL A O 1
ATOM 1446 N N . LEU A 1 186 ? 47.722 -37.316 -30.446 1.00 51.75 186 LEU A N 1
ATOM 1447 C CA . LEU A 1 186 ? 47.774 -36.627 -29.157 1.00 51.75 186 LEU A CA 1
ATOM 1448 C C . LEU A 1 186 ? 49.244 -36.440 -28.765 1.00 51.75 186 LEU A C 1
ATOM 1450 O O . LEU A 1 186 ? 49.911 -37.383 -28.348 1.00 51.75 186 LEU A O 1
ATOM 1454 N N . ILE A 1 187 ? 49.750 -35.218 -28.920 1.00 51.31 187 ILE A N 1
ATOM 1455 C CA . ILE A 1 187 ? 51.033 -34.821 -28.339 1.00 51.31 187 ILE A CA 1
ATOM 1456 C C . ILE A 1 187 ? 50.802 -34.667 -26.833 1.00 51.31 187 ILE A C 1
ATOM 1458 O O . ILE A 1 187 ? 50.062 -33.776 -26.409 1.00 51.31 187 ILE A O 1
ATOM 1462 N N . GLN A 1 188 ? 51.390 -35.584 -26.064 1.00 42.22 188 GLN A N 1
ATOM 1463 C CA . GLN A 1 188 ? 51.480 -35.541 -24.606 1.00 42.22 188 GLN A CA 1
ATOM 1464 C C . GLN A 1 188 ? 52.731 -34.778 -24.168 1.00 42.22 188 GLN A C 1
ATOM 1466 O O . GLN A 1 188 ? 53.779 -34.941 -24.835 1.00 42.22 188 GLN A O 1
#

Secondary structure (DSSP, 8-state):
-HHHHHHHHHHHHHHHHHHHHHHHHHHHHHHHHHHHHHHHHHHHHHHHHHHHHHHHHHHHHHHHHHHHHHHHHHHHHHHHHHHHHHHHH-GGG-TTTTT-TTHHHHHHHHHHHHHHHHHHHHHHHTT---S--HHHHHHHHHHHHHHHHHHHHHHHHHHHHHHT--S--PPPPTTTTS-TT-------